Protein AF-A0A2W1F7J6-F1 (afdb_monomer_lite)

Secondary structure (DSSP, 8-state):
-TTTSS--PPPP----------------HHHHHHTHHHHHHHHHHHHHHHHHHHHHHHHHHHHHHHHHHHHHHHHHHHHH-TT-THHHHHHHHHHTTSSTTS-HHHHHHHHHHHHHHHHHHHHTTPPPP--S-HHHHHHHHHHHHHHHHTTTT-HHHHHHHHHHHHHHHHHHHHH-GGGHHHHHHHHHHHHHHHHH-TT----THHHHHHHHHHHHHHHHT-

pLDDT: mean 77.83, std 16.29, range [31.03, 95.69]

Organism: NCBI:txid45151

Foldseek 3Di:
DVCVVPVDDDDDDDDDDDDDDDDPPCPPVVVVVVCVVVVVVVVVVVVVVVVVVVVVVVVVVVVVVVLLVVLVVLLVCLVPVVQAPVPLVVLLVLLLQLAPPHDPVSNVSSLVSLVCSLVVCVVVVPDHHDDPDVVVLVVSLLSLLVSLQRNQLDPSSLLSSLSSSVSSVCNQCVVPVVCPVVSVVSVVVSVVVVVVDPPGSRDCSSVVSNVVVVVVVVVVVD

Radius of gyration: 31.55 Å; chains: 1; bounding box: 75×40×88 Å

Sequence (222 aa):
MLAMTLQTSKPDVNCDAAEDTSDESDMDDEQMMALDPHLSKIFKERSKTTSKKKEREDAKQNVVQFKSRVLDLLAVYLEKQYSNPLTLHVLLPVLRRTRANANKQTADKASKILKTFLDTRTKRKAPLPKPERIEEVWDLLKGIHEEAKLGNGAKVHADACASASLHVVKVLIGLDKGNYAGVVDVYAETQKEWFADKKSRLQPVLFTQFQNWSLNARQQGK

InterPro domains:
  IPR007015 DNA polymerase V/Myb-binding protein 1A [PF04931] (2-78)
  IPR007015 DNA polymerase V/Myb-binding protein 1A [PTHR13213] (2-214)

Structure (mmCIF, N/CA/C/O backbone):
data_AF-A0A2W1F7J6-F1
#
_entry.id   AF-A0A2W1F7J6-F1
#
loop_
_atom_site.group_PDB
_atom_site.id
_atom_site.type_symbol
_atom_site.label_atom_id
_atom_site.label_alt_id
_atom_site.label_comp_id
_atom_site.label_asym_id
_atom_site.label_entity_id
_atom_site.label_seq_id
_atom_site.pdbx_PDB_ins_code
_atom_site.Cartn_x
_atom_site.Cartn_y
_atom_site.Cartn_z
_atom_site.occupancy
_atom_site.B_iso_or_equiv
_atom_site.auth_seq_id
_atom_site.auth_comp_id
_atom_site.auth_asym_id
_atom_site.auth_atom_id
_atom_site.pdbx_PDB_model_num
ATOM 1 N N . MET A 1 1 ? -37.864 -2.716 38.506 1.00 49.72 1 MET A N 1
ATOM 2 C CA . MET A 1 1 ? -37.134 -3.419 39.583 1.00 49.72 1 MET A CA 1
ATOM 3 C C . MET A 1 1 ? -36.695 -2.510 40.730 1.00 49.72 1 MET A C 1
ATOM 5 O O . MET A 1 1 ? -36.777 -2.994 41.837 1.00 49.72 1 MET A O 1
ATOM 9 N N . LEU A 1 2 ? -36.325 -1.228 40.541 1.00 46.56 2 LEU A N 1
ATOM 10 C CA . LEU A 1 2 ? -35.989 -0.327 41.671 1.00 46.56 2 LEU A CA 1
ATOM 11 C C . LEU A 1 2 ? -37.175 0.041 42.591 1.00 46.56 2 LEU A C 1
ATOM 13 O O . LEU A 1 2 ? -37.005 0.111 43.798 1.00 46.56 2 LEU A O 1
ATOM 17 N N . ALA A 1 3 ? -38.369 0.268 42.033 1.00 46.53 3 ALA A N 1
ATOM 18 C CA . ALA A 1 3 ? -39.542 0.682 42.819 1.00 46.53 3 ALA A CA 1
ATOM 19 C C . ALA A 1 3 ? -40.093 -0.433 43.730 1.00 46.53 3 ALA A C 1
ATOM 21 O O . ALA A 1 3 ? -40.694 -0.164 44.759 1.00 46.53 3 ALA A O 1
ATOM 22 N N . MET A 1 4 ? -39.858 -1.695 43.366 1.00 51.69 4 MET A N 1
ATOM 23 C CA . MET A 1 4 ? -40.351 -2.852 44.119 1.00 51.69 4 MET A CA 1
ATOM 24 C C . MET A 1 4 ? -39.472 -3.160 45.340 1.00 51.69 4 MET A C 1
ATOM 26 O O . MET A 1 4 ? -39.927 -3.800 46.278 1.00 51.69 4 MET A O 1
ATOM 30 N N . THR A 1 5 ? -38.225 -2.677 45.341 1.00 52.25 5 THR A N 1
ATOM 31 C CA . THR A 1 5 ? -37.265 -2.867 46.436 1.00 52.25 5 THR A CA 1
ATOM 32 C C . THR A 1 5 ? -37.388 -1.817 47.538 1.00 52.25 5 THR A C 1
ATOM 34 O O . THR A 1 5 ? -36.814 -2.009 48.601 1.00 52.25 5 THR A O 1
ATOM 37 N N . LEU A 1 6 ? -38.093 -0.709 47.290 1.00 52.84 6 LEU A N 1
ATOM 38 C CA . LEU A 1 6 ? -38.148 0.434 48.208 1.00 52.84 6 LEU A CA 1
ATOM 39 C C . LEU A 1 6 ? -39.511 0.634 48.882 1.00 52.84 6 LEU A C 1
ATOM 41 O O . LEU A 1 6 ? -39.618 1.534 49.697 1.00 52.84 6 LEU A O 1
ATOM 45 N N . GLN A 1 7 ? -40.541 -0.162 48.560 1.00 50.09 7 GLN A N 1
ATOM 46 C CA . GLN A 1 7 ? -41.904 -0.012 49.112 1.00 50.09 7 GLN A CA 1
ATOM 47 C C . GLN A 1 7 ? -42.452 1.434 49.115 1.00 50.09 7 GLN A C 1
ATOM 49 O O . GLN A 1 7 ? -43.374 1.745 49.860 1.00 50.09 7 GLN A O 1
ATOM 54 N N . THR A 1 8 ? -41.948 2.325 48.257 1.00 49.25 8 THR A N 1
ATOM 55 C CA . THR A 1 8 ? -42.488 3.677 48.132 1.00 49.25 8 THR A CA 1
ATOM 56 C C . THR A 1 8 ? -43.553 3.692 47.043 1.00 49.25 8 THR A C 1
ATOM 58 O O . THR A 1 8 ? -43.287 3.514 45.849 1.00 49.25 8 THR A O 1
ATOM 61 N N . SER A 1 9 ? -44.801 3.857 47.473 1.00 47.97 9 SER A N 1
ATOM 62 C CA . SER A 1 9 ? -45.937 4.162 46.609 1.00 47.97 9 SER A CA 1
ATOM 63 C C . SER A 1 9 ? -45.621 5.426 45.807 1.00 47.97 9 SER A C 1
ATOM 65 O O . SER A 1 9 ? -45.192 6.426 46.377 1.00 47.97 9 SER A O 1
ATOM 67 N N . LYS A 1 10 ? -45.825 5.401 44.485 1.00 48.62 10 LYS A N 1
ATOM 68 C CA . LYS A 1 10 ? -45.825 6.628 43.671 1.00 48.62 10 LYS A CA 1
ATOM 69 C C . LYS A 1 10 ? -46.922 7.559 44.207 1.00 48.62 10 LYS A C 1
ATOM 71 O O . LYS A 1 10 ? -48.070 7.119 44.205 1.00 48.62 10 LYS A O 1
ATOM 76 N N . PRO A 1 11 ? -46.627 8.802 44.620 1.00 45.03 11 PRO A N 1
ATOM 77 C CA . PRO A 1 11 ? -47.684 9.767 44.859 1.00 45.03 11 PRO A CA 1
ATOM 78 C C . PRO A 1 11 ? -48.184 10.276 43.502 1.00 45.03 11 PRO A C 1
ATOM 80 O O . PRO A 1 11 ? -47.413 10.813 42.703 1.00 45.03 11 PRO A O 1
ATOM 83 N N . ASP A 1 12 ? -49.468 10.047 43.226 1.00 40.19 12 ASP A N 1
ATOM 84 C CA . ASP A 1 12 ? -50.213 10.775 42.201 1.00 40.19 12 ASP A CA 1
ATOM 85 C C . ASP A 1 12 ? -50.280 12.242 42.629 1.00 40.19 12 ASP A C 1
ATOM 87 O O . ASP A 1 12 ? -50.773 12.570 43.706 1.00 40.19 12 ASP A O 1
ATOM 91 N N . VAL A 1 13 ? -49.740 13.130 41.798 1.00 44.50 13 VAL A N 1
ATOM 92 C CA . VAL A 1 13 ? -49.761 14.570 42.049 1.00 44.50 13 VAL A CA 1
ATOM 93 C C . VAL A 1 13 ? -50.986 15.140 41.349 1.00 44.50 13 VAL A C 1
ATOM 95 O O . VAL A 1 13 ? -50.934 15.401 40.147 1.00 44.50 13 VAL A O 1
ATOM 98 N N . ASN A 1 14 ? -52.083 15.333 42.088 1.00 35.91 14 ASN A N 1
ATOM 99 C CA . ASN A 1 14 ? -53.057 16.361 41.733 1.00 35.91 14 ASN A CA 1
ATOM 100 C C . ASN A 1 14 ? -53.911 16.843 42.921 1.00 35.91 14 ASN A C 1
ATOM 102 O O . ASN A 1 14 ? -54.428 16.034 43.686 1.00 35.91 14 ASN A O 1
ATOM 106 N N . CYS A 1 15 ? -54.147 18.159 42.914 1.00 31.03 15 CYS A N 1
ATOM 107 C CA . CYS A 1 15 ? -55.126 18.959 43.661 1.00 31.03 15 CYS A CA 1
ATOM 108 C C . CYS A 1 15 ? -54.682 19.635 44.975 1.00 31.03 15 CYS A C 1
ATOM 110 O O . CYS A 1 15 ? -54.401 18.997 45.985 1.00 31.03 15 CYS A O 1
ATOM 112 N N . ASP A 1 16 ? -54.709 20.969 44.899 1.00 39.28 16 ASP A N 1
ATOM 113 C CA . ASP A 1 16 ? -54.687 21.981 45.954 1.00 39.28 16 ASP A CA 1
ATOM 114 C C . ASP A 1 16 ? -55.570 21.670 47.175 1.00 39.28 16 ASP A C 1
ATOM 116 O O . ASP A 1 16 ? -56.749 21.354 47.012 1.00 39.28 16 ASP A O 1
ATOM 120 N N . ALA A 1 17 ? -55.035 21.899 48.379 1.00 33.28 17 ALA A N 1
ATOM 121 C CA . ALA A 1 17 ? -55.670 22.655 49.468 1.00 33.28 17 ALA A CA 1
ATOM 122 C C . ALA A 1 17 ? -54.685 22.822 50.641 1.00 33.28 17 ALA A C 1
ATOM 124 O O . ALA A 1 17 ? -53.803 21.998 50.859 1.00 33.28 17 ALA A O 1
ATOM 125 N N . ALA A 1 18 ? -54.832 23.941 51.341 1.00 37.34 18 ALA A N 1
ATOM 126 C CA . ALA A 1 18 ? -53.903 24.514 52.300 1.00 37.34 18 ALA A CA 1
ATOM 127 C C . ALA A 1 18 ? -53.940 23.891 53.711 1.00 37.34 18 ALA A C 1
ATOM 129 O O . ALA A 1 18 ? -54.880 23.191 54.073 1.00 37.34 18 ALA A O 1
ATOM 130 N N . GLU A 1 19 ? -52.940 24.325 54.486 1.00 34.81 19 GLU A N 1
ATOM 131 C CA . GLU A 1 19 ? -52.887 24.459 55.952 1.00 34.81 19 GLU A CA 1
ATOM 132 C C . GLU A 1 19 ? -52.520 23.239 56.818 1.00 34.81 19 GLU A C 1
ATOM 134 O O . GLU A 1 19 ? -53.327 22.382 57.154 1.00 34.81 19 GLU A O 1
ATOM 139 N N . ASP A 1 20 ? -51.244 23.275 57.220 1.00 42.38 20 ASP A N 1
ATOM 140 C CA . ASP A 1 20 ? -50.769 23.292 58.610 1.00 42.38 20 ASP A CA 1
ATOM 141 C C . ASP A 1 20 ? -51.131 22.109 59.521 1.00 42.38 20 ASP A C 1
ATOM 143 O O . ASP A 1 20 ? -52.093 22.148 60.281 1.00 42.38 20 ASP A O 1
ATOM 147 N N . THR A 1 21 ? -50.239 21.116 59.545 1.00 35.47 21 THR A N 1
ATOM 148 C CA . THR A 1 21 ? -49.851 20.444 60.790 1.00 35.47 21 THR A CA 1
ATOM 149 C C . THR A 1 21 ? -48.368 20.101 60.726 1.00 35.47 21 THR A C 1
ATOM 151 O O . THR A 1 21 ? -47.947 19.220 59.977 1.00 35.47 21 THR A O 1
ATOM 154 N N . SER A 1 22 ? -47.586 20.825 61.523 1.00 44.59 22 SER A N 1
ATOM 155 C CA . SER A 1 22 ? -46.292 20.407 62.056 1.00 44.59 22 SER A CA 1
ATOM 156 C C . SER A 1 22 ? -46.364 18.966 62.571 1.00 44.59 22 SER A C 1
ATOM 158 O O . SER A 1 22 ? -46.797 18.738 63.698 1.00 44.59 22 SER A O 1
ATOM 160 N N . ASP A 1 23 ? -45.910 18.018 61.763 1.00 40.91 23 ASP A N 1
ATOM 161 C CA . ASP A 1 23 ? -45.529 16.687 62.220 1.00 40.91 23 ASP A CA 1
ATOM 162 C C . ASP A 1 23 ? -44.165 16.397 61.584 1.00 40.91 23 ASP A C 1
ATOM 164 O O . ASP A 1 23 ? -44.048 15.844 60.487 1.00 40.91 23 ASP A O 1
ATOM 168 N N . GLU A 1 24 ? -43.120 16.915 62.241 1.00 47.53 24 GLU A N 1
ATOM 169 C CA . GLU A 1 24 ? -41.744 16.443 62.098 1.00 47.53 24 GLU A CA 1
ATOM 170 C C . GLU A 1 24 ? -41.757 14.949 62.430 1.00 47.53 24 GLU A C 1
ATOM 172 O O . GLU A 1 24 ? -41.539 14.536 63.566 1.00 47.53 24 GLU A O 1
ATOM 177 N N . SER A 1 25 ? -42.088 14.129 61.431 1.00 49.09 25 SER A N 1
ATOM 178 C CA . SER A 1 25 ? -42.007 12.682 61.516 1.00 49.09 25 SER A CA 1
ATOM 179 C C . SER A 1 25 ? -40.532 12.309 61.562 1.00 49.09 25 SER A C 1
ATOM 181 O O . SER A 1 25 ? -39.898 12.107 60.524 1.00 49.09 25 SER A O 1
ATOM 183 N N . ASP A 1 26 ? -40.019 12.331 62.787 1.00 49.75 26 ASP A N 1
ATOM 184 C CA . ASP A 1 26 ? -38.931 11.558 63.367 1.00 49.75 26 ASP A CA 1
ATOM 185 C C . ASP A 1 26 ? -38.495 10.413 62.434 1.00 49.75 26 ASP A C 1
ATOM 187 O O . ASP A 1 26 ? -38.955 9.270 62.524 1.00 49.75 26 ASP A O 1
ATOM 191 N N . MET A 1 27 ? -37.644 10.736 61.451 1.00 53.59 27 MET A N 1
ATOM 192 C CA . MET A 1 27 ? -36.867 9.715 60.765 1.00 53.59 27 MET A CA 1
ATOM 193 C C . MET A 1 27 ? -35.839 9.262 61.787 1.00 53.59 27 MET A C 1
ATOM 195 O O . MET A 1 27 ? -34.767 9.848 61.878 1.00 53.59 27 MET A O 1
ATOM 199 N N . ASP A 1 28 ? -36.221 8.254 62.566 1.00 55.53 28 ASP A N 1
ATOM 200 C CA . ASP A 1 28 ? -35.384 7.522 63.507 1.00 55.53 28 ASP A CA 1
ATOM 201 C C . ASP A 1 28 ? -33.964 7.375 62.924 1.00 55.53 28 ASP A C 1
ATOM 203 O O . ASP A 1 28 ? -33.779 6.745 61.875 1.00 55.53 28 ASP A O 1
ATOM 207 N N . ASP A 1 29 ? -32.963 8.019 63.539 1.00 57.66 29 ASP A N 1
ATOM 208 C CA . ASP A 1 29 ? -31.564 8.051 63.065 1.00 57.66 29 ASP A CA 1
ATOM 209 C C . ASP A 1 29 ? -31.020 6.629 62.806 1.00 57.66 29 ASP A C 1
ATOM 211 O O . ASP A 1 29 ? -30.141 6.401 61.964 1.00 57.66 29 ASP A O 1
ATOM 215 N N . GLU A 1 30 ? -31.601 5.638 63.483 1.00 55.09 30 GLU A N 1
ATOM 216 C CA . GLU A 1 30 ? -31.318 4.218 63.332 1.00 55.09 30 GLU A CA 1
ATOM 217 C C . GLU A 1 30 ? -31.792 3.653 61.971 1.00 55.09 30 GLU A C 1
ATOM 219 O O . GLU A 1 30 ? -31.097 2.840 61.350 1.00 55.09 30 GLU A O 1
ATOM 224 N N . GLN A 1 31 ? -32.901 4.159 61.417 1.00 54.03 31 GLN A N 1
ATOM 225 C CA . GLN A 1 31 ? -33.362 3.855 60.055 1.00 54.03 31 GLN A CA 1
ATOM 226 C C . GLN A 1 31 ? -32.528 4.562 58.975 1.00 54.03 31 GLN A C 1
ATOM 228 O O . GLN A 1 31 ? -32.330 4.001 57.891 1.00 54.03 31 GLN A O 1
ATOM 233 N N . MET A 1 32 ? -31.971 5.744 59.263 1.00 57.12 32 MET A N 1
ATOM 234 C CA . MET A 1 32 ? -31.039 6.426 58.355 1.00 57.12 32 MET A CA 1
ATOM 235 C C . MET A 1 32 ? -29.697 5.674 58.256 1.00 57.12 32 MET A C 1
ATOM 237 O O . MET A 1 32 ? -29.132 5.547 57.166 1.00 57.12 32 MET A O 1
ATOM 241 N N . MET A 1 33 ? -29.229 5.080 59.362 1.00 58.44 33 MET A N 1
ATOM 242 C CA . MET A 1 33 ? -28.039 4.216 59.389 1.00 58.44 33 MET A CA 1
ATOM 243 C C . MET A 1 33 ? -28.268 2.829 58.769 1.00 58.44 33 MET A C 1
ATOM 245 O O . MET A 1 33 ? -27.346 2.267 58.174 1.00 58.44 33 MET A O 1
ATOM 249 N N . ALA A 1 34 ? -29.487 2.280 58.821 1.00 59.34 34 ALA A N 1
ATOM 250 C CA . ALA A 1 34 ? -29.815 0.990 58.203 1.00 59.34 34 ALA A CA 1
ATOM 251 C C . ALA A 1 34 ? -29.737 0.998 56.658 1.00 59.34 34 ALA A C 1
ATOM 253 O O . ALA A 1 34 ? -29.598 -0.059 56.031 1.00 59.34 34 ALA A O 1
ATOM 254 N N . LEU A 1 35 ? -29.771 2.176 56.024 1.00 56.00 35 LEU A N 1
ATOM 255 C CA . LEU A 1 35 ? -29.633 2.344 54.570 1.00 56.00 35 LEU A CA 1
ATOM 256 C C . LEU A 1 35 ? -28.169 2.373 54.086 1.00 56.00 35 LEU A C 1
ATOM 258 O O . LEU A 1 35 ? -27.897 2.063 52.918 1.00 56.00 35 LEU A O 1
ATOM 262 N N . ASP A 1 36 ? -27.210 2.673 54.964 1.00 63.19 36 ASP A N 1
ATOM 263 C CA . ASP A 1 36 ? -25.787 2.798 54.619 1.00 63.19 36 ASP A CA 1
ATOM 264 C C . ASP A 1 36 ? -25.113 1.469 54.180 1.00 63.19 36 ASP A C 1
ATOM 266 O O . ASP A 1 36 ? -24.398 1.441 53.165 1.00 63.19 36 ASP A O 1
ATOM 270 N N . PRO A 1 37 ? -25.401 0.302 54.803 1.00 66.12 37 PRO A N 1
ATOM 271 C CA . PRO A 1 37 ? -24.881 -0.992 54.351 1.00 66.12 37 PRO A CA 1
ATOM 272 C C . PRO A 1 37 ? -25.379 -1.387 52.954 1.00 66.12 37 PRO A C 1
ATOM 274 O O . PRO A 1 37 ? -24.663 -2.044 52.185 1.00 66.12 37 PRO A O 1
ATOM 277 N N . HIS A 1 38 ? -26.608 -0.989 52.614 1.00 61.91 38 HIS A N 1
ATOM 278 C CA . HIS A 1 38 ? -27.227 -1.265 51.320 1.00 61.91 38 HIS A CA 1
ATOM 279 C C . HIS A 1 38 ? -26.658 -0.361 50.222 1.00 61.91 38 HIS A C 1
ATOM 281 O O . HIS A 1 38 ? -26.291 -0.862 49.154 1.00 61.91 38 HIS A O 1
ATOM 287 N N . LEU A 1 39 ? -26.473 0.933 50.500 1.00 61.97 39 LEU A N 1
ATOM 288 C CA . LEU A 1 39 ? -25.780 1.859 49.601 1.00 61.97 39 LEU A CA 1
ATOM 289 C C . LEU A 1 39 ? -24.332 1.418 49.356 1.00 61.97 39 LEU A C 1
ATOM 291 O O . LEU A 1 39 ? -23.902 1.317 48.205 1.00 61.97 39 LEU A O 1
ATOM 295 N N . SER A 1 40 ? -23.608 1.031 50.405 1.00 67.19 40 SER A N 1
ATOM 296 C CA . SER A 1 40 ? -22.242 0.505 50.311 1.00 67.19 40 SER A CA 1
ATOM 297 C C . SER A 1 40 ? -22.134 -0.761 49.450 1.00 67.19 40 SER A C 1
ATOM 299 O O . SER A 1 40 ? -21.173 -0.914 48.688 1.00 67.19 40 SER A O 1
ATOM 301 N N . LYS A 1 41 ? -23.117 -1.673 49.511 1.00 69.25 41 LYS A N 1
ATOM 302 C CA . LYS A 1 41 ? -23.186 -2.841 48.611 1.00 69.25 41 LYS A CA 1
ATOM 303 C C . LYS A 1 41 ? -23.427 -2.430 47.158 1.00 69.25 41 LYS A C 1
ATOM 305 O O . LYS A 1 41 ? -22.733 -2.940 46.281 1.00 69.25 41 LYS A O 1
ATOM 310 N N . ILE A 1 42 ? -24.320 -1.472 46.907 1.00 69.00 42 ILE A N 1
ATOM 311 C CA . ILE A 1 42 ? -24.610 -0.960 45.557 1.00 69.00 42 ILE A CA 1
ATOM 312 C C . ILE A 1 42 ? -23.388 -0.241 44.965 1.00 69.00 42 ILE A C 1
ATOM 314 O O . ILE A 1 42 ? -23.048 -0.456 43.798 1.00 69.00 42 ILE A O 1
ATOM 318 N N . PHE A 1 43 ? -22.677 0.566 45.758 1.00 65.75 43 PHE A N 1
ATOM 319 C CA . PHE A 1 43 ? -21.437 1.215 45.330 1.00 65.75 43 PHE A CA 1
ATOM 320 C C . PHE A 1 43 ? -20.310 0.204 45.093 1.00 65.75 43 PHE A C 1
ATOM 322 O O . PHE A 1 43 ? -19.585 0.340 44.108 1.00 65.75 43 PHE A O 1
ATOM 329 N N . LYS A 1 44 ? -20.190 -0.848 45.917 1.00 66.94 44 LYS A N 1
ATOM 330 C CA . LYS A 1 44 ? -19.236 -1.952 45.696 1.00 66.94 44 LYS A CA 1
ATOM 331 C C . LYS A 1 44 ? -19.573 -2.795 44.466 1.00 66.94 44 LYS A C 1
ATOM 333 O O . LYS A 1 44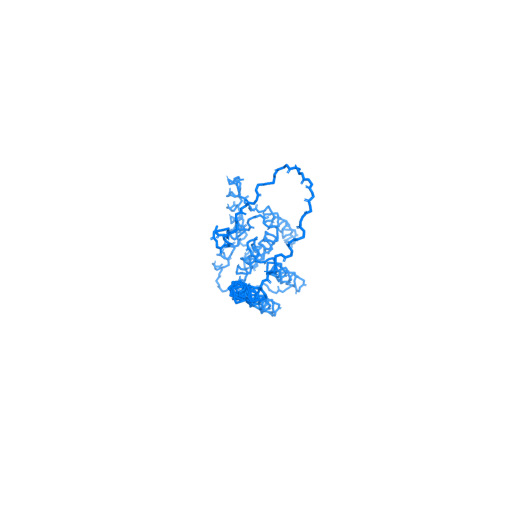 ? -18.666 -3.250 43.775 1.00 66.94 44 LYS A O 1
ATOM 338 N N . GLU A 1 45 ? -20.847 -3.025 44.166 1.00 63.41 45 GLU A N 1
ATOM 339 C CA . GLU A 1 45 ? -21.238 -3.723 42.939 1.00 63.41 45 GLU A CA 1
ATOM 340 C C . GLU A 1 45 ? -20.992 -2.863 41.704 1.00 63.41 45 GLU A C 1
ATOM 342 O O . GLU A 1 45 ? -20.368 -3.348 40.762 1.00 63.41 45 GLU A O 1
ATOM 347 N N . ARG A 1 46 ? -21.364 -1.575 41.727 1.00 61.44 46 ARG A N 1
ATOM 348 C CA . ARG A 1 46 ? -21.060 -0.638 40.633 1.00 61.44 46 ARG A CA 1
ATOM 349 C C . ARG A 1 46 ? -19.558 -0.440 40.430 1.00 61.44 46 ARG A C 1
ATOM 351 O O . ARG A 1 46 ? -19.126 -0.343 39.282 1.00 61.44 46 ARG A O 1
ATOM 358 N N . SER A 1 47 ? -18.763 -0.415 41.504 1.00 59.78 47 SER A N 1
ATOM 359 C CA . SER A 1 47 ? -17.303 -0.289 41.419 1.00 59.78 47 SER A CA 1
ATOM 360 C C . SER A 1 47 ? -16.643 -1.537 40.828 1.00 59.78 47 SER A C 1
ATOM 362 O O . SER A 1 47 ? -15.692 -1.420 40.057 1.00 59.78 47 SER A O 1
ATOM 364 N N . LYS A 1 48 ? -17.180 -2.736 41.092 1.00 60.56 48 LYS A N 1
ATOM 365 C CA . LYS A 1 48 ? -16.737 -3.978 40.437 1.00 60.56 48 LYS A CA 1
ATOM 366 C C . LYS A 1 48 ? -17.041 -3.975 38.936 1.00 60.56 48 LYS A C 1
ATOM 368 O O . LYS A 1 48 ? -16.226 -4.461 38.151 1.00 60.56 48 LYS A O 1
ATOM 373 N N . THR A 1 49 ? -18.173 -3.418 38.501 1.00 61.06 49 THR A N 1
ATOM 374 C CA . THR A 1 49 ? -18.503 -3.306 37.068 1.00 61.06 49 THR A CA 1
ATOM 375 C C . THR A 1 49 ? -17.643 -2.264 36.351 1.00 61.06 49 THR A C 1
ATOM 377 O O . THR A 1 49 ? -17.204 -2.510 35.225 1.00 61.06 49 THR A O 1
ATOM 380 N N . THR A 1 50 ? -17.348 -1.124 36.985 1.00 60.97 50 THR A N 1
ATOM 381 C CA . THR A 1 50 ? -16.444 -0.108 36.418 1.00 60.97 50 THR A CA 1
ATOM 382 C C . THR A 1 50 ? -14.982 -0.548 36.438 1.00 60.97 50 THR A C 1
ATOM 384 O O . THR A 1 50 ? -14.284 -0.300 35.459 1.00 60.97 50 THR A O 1
ATOM 387 N N . SER A 1 51 ? -14.531 -1.275 37.465 1.00 62.25 51 SER A N 1
ATOM 388 C CA . SER A 1 51 ? -13.195 -1.892 37.522 1.00 62.25 51 SER A CA 1
ATOM 389 C C . SER A 1 51 ? -12.982 -2.891 36.380 1.00 62.25 51 SER A C 1
ATOM 391 O O . SER A 1 51 ? -12.014 -2.750 35.639 1.00 62.25 51 SER A O 1
ATOM 393 N N . LYS A 1 52 ? -13.935 -3.798 36.117 1.00 63.44 52 LYS A N 1
ATOM 394 C CA . LYS A 1 52 ? -13.861 -4.724 34.967 1.00 63.44 52 LYS A CA 1
ATOM 395 C C . LYS A 1 52 ? -13.869 -4.009 33.611 1.00 63.44 52 LYS A C 1
ATOM 397 O O . LYS A 1 52 ? -13.234 -4.463 32.659 1.00 63.44 52 LYS A O 1
ATOM 402 N N . LYS A 1 53 ? -14.600 -2.893 33.491 1.00 66.00 53 LYS A N 1
ATOM 403 C CA . LYS A 1 53 ? -14.591 -2.062 32.276 1.00 66.00 53 LYS A CA 1
ATOM 404 C C . LYS A 1 53 ? -13.235 -1.370 32.091 1.00 66.00 53 LYS A C 1
ATOM 406 O O . LYS A 1 53 ? -12.711 -1.397 30.981 1.00 66.00 53 LYS A O 1
ATOM 411 N N . LYS A 1 54 ? -12.664 -0.834 33.172 1.00 69.38 54 LYS A N 1
ATOM 412 C CA . LYS A 1 54 ? -11.354 -0.177 33.194 1.00 69.38 54 LYS A CA 1
ATOM 413 C C . LYS A 1 54 ? -10.221 -1.153 32.876 1.00 69.38 54 LYS A C 1
ATOM 415 O O . LYS A 1 54 ? -9.460 -0.892 31.960 1.00 69.38 54 LYS A O 1
ATOM 420 N N . GLU A 1 55 ? -10.190 -2.332 33.495 1.00 70.94 55 GLU A N 1
ATOM 421 C CA . GLU A 1 55 ? -9.211 -3.385 33.176 1.00 70.94 55 GLU A CA 1
ATOM 422 C C . GLU A 1 55 ? -9.279 -3.818 31.705 1.00 70.94 55 GLU A C 1
ATOM 424 O O . GLU A 1 55 ? -8.255 -4.038 31.057 1.00 70.94 55 GLU A O 1
ATOM 429 N N . ARG A 1 56 ? -10.487 -3.906 31.131 1.00 70.25 56 ARG A N 1
ATOM 430 C CA . ARG A 1 56 ? -10.667 -4.228 29.709 1.00 70.25 56 ARG A CA 1
ATOM 431 C C . ARG A 1 56 ? -10.194 -3.098 28.790 1.00 70.25 56 ARG A C 1
ATOM 433 O O . ARG A 1 56 ? -9.737 -3.381 27.682 1.00 70.25 56 ARG A O 1
ATOM 440 N N . GLU A 1 57 ? -10.338 -1.843 29.198 1.00 73.62 57 GLU A N 1
ATOM 441 C CA . GLU A 1 57 ? -9.812 -0.680 28.473 1.00 73.62 57 GLU A CA 1
ATOM 442 C C . GLU A 1 57 ? -8.283 -0.608 28.576 1.00 73.62 57 GLU A C 1
ATOM 444 O O . GLU A 1 57 ? -7.625 -0.514 27.538 1.00 73.62 57 GLU A O 1
ATOM 449 N N . ASP A 1 58 ? -7.720 -0.804 29.767 1.00 73.25 58 ASP A N 1
ATOM 450 C CA . ASP A 1 58 ? -6.276 -0.847 30.015 1.00 73.25 58 ASP A CA 1
ATOM 451 C C . ASP A 1 58 ? -5.614 -1.993 29.231 1.00 73.25 58 ASP A C 1
ATOM 453 O O . ASP A 1 58 ? -4.611 -1.796 28.542 1.00 73.25 58 ASP A O 1
ATOM 457 N N . ALA A 1 59 ? -6.220 -3.186 29.214 1.00 73.31 59 ALA A N 1
ATOM 458 C CA . ALA A 1 59 ? -5.735 -4.311 28.414 1.00 73.31 59 ALA A CA 1
ATOM 459 C C . ALA A 1 59 ? -5.756 -4.007 26.904 1.00 73.31 59 ALA A C 1
ATOM 461 O O . ALA A 1 59 ? -4.799 -4.313 26.185 1.00 73.31 59 ALA A O 1
ATOM 462 N N . LYS A 1 60 ? -6.820 -3.365 26.397 1.00 75.25 60 LYS A N 1
ATOM 463 C CA . LYS A 1 60 ? -6.887 -2.925 24.991 1.00 75.25 60 LYS A CA 1
ATOM 464 C C . LYS A 1 60 ? -5.817 -1.881 24.683 1.00 75.25 60 LYS A C 1
ATOM 466 O O . LYS A 1 60 ? -5.198 -1.949 23.619 1.00 75.25 60 LYS A O 1
ATOM 471 N N . GLN A 1 61 ? -5.587 -0.942 25.595 1.00 79.75 61 GLN A N 1
ATOM 472 C CA . GLN A 1 61 ? -4.575 0.095 25.447 1.00 79.75 61 GLN A CA 1
ATOM 473 C C . GLN A 1 61 ? -3.165 -0.505 25.428 1.00 79.75 61 GLN A C 1
ATOM 475 O O . GLN A 1 61 ? -2.382 -0.159 24.544 1.00 79.75 61 GLN A O 1
ATOM 480 N N . ASN A 1 62 ? -2.872 -1.478 26.292 1.00 80.69 62 ASN A N 1
ATOM 481 C CA . ASN A 1 62 ? -1.599 -2.203 26.294 1.00 80.69 62 ASN A CA 1
ATOM 482 C C . ASN A 1 62 ? -1.351 -2.931 24.963 1.00 80.69 62 ASN A C 1
ATOM 484 O O . ASN A 1 62 ? -0.263 -2.838 24.394 1.00 80.69 62 ASN A O 1
ATOM 488 N N . VAL A 1 63 ? -2.372 -3.583 24.395 1.00 81.75 63 VAL A N 1
ATOM 489 C CA . VAL A 1 63 ? -2.263 -4.231 23.073 1.00 81.75 63 VAL A CA 1
ATOM 490 C C . VAL A 1 63 ? -2.007 -3.208 21.959 1.00 81.75 63 VAL A C 1
ATOM 492 O O . VAL A 1 63 ? -1.224 -3.470 21.042 1.00 81.75 63 VAL A O 1
ATOM 495 N N . VAL A 1 64 ? -2.647 -2.038 22.009 1.00 80.56 64 VAL A N 1
ATOM 496 C CA . VAL A 1 64 ? -2.403 -0.948 21.049 1.00 80.56 64 VAL A CA 1
ATOM 497 C C . VAL A 1 64 ? -0.976 -0.414 21.178 1.00 80.56 64 VAL A C 1
ATOM 499 O O . VAL A 1 64 ? -0.310 -0.222 20.160 1.00 80.56 64 VAL A O 1
ATOM 502 N N . GLN A 1 65 ? -0.484 -0.214 22.402 1.00 83.56 65 GLN A N 1
ATOM 503 C CA . GLN A 1 65 ? 0.887 0.232 22.651 1.00 83.56 65 GLN A CA 1
ATOM 504 C C . GLN A 1 65 ? 1.908 -0.787 22.148 1.00 83.56 65 GLN A C 1
ATOM 506 O O . GLN A 1 65 ? 2.848 -0.407 21.452 1.00 83.56 65 GLN A O 1
ATOM 511 N N . PHE A 1 66 ? 1.693 -2.079 22.410 1.00 84.75 66 PHE A N 1
ATOM 512 C CA . PHE A 1 66 ? 2.548 -3.140 21.884 1.00 84.75 66 PHE A CA 1
ATOM 513 C C . PHE A 1 66 ? 2.598 -3.108 20.351 1.00 84.75 66 PHE A C 1
ATOM 515 O O . PHE A 1 66 ? 3.680 -3.054 19.770 1.00 84.75 66 PHE A O 1
ATOM 522 N N . LYS A 1 67 ? 1.440 -3.030 19.679 1.00 84.81 67 LYS A N 1
ATOM 523 C CA . LYS A 1 67 ? 1.371 -2.890 18.212 1.00 84.81 67 LYS A CA 1
ATOM 524 C C . LYS A 1 67 ? 2.103 -1.643 17.714 1.00 84.81 67 LYS A C 1
ATOM 526 O O . LYS A 1 67 ? 2.799 -1.707 16.706 1.00 84.81 67 LYS A O 1
ATOM 531 N N . SER A 1 68 ? 1.972 -0.522 18.419 1.00 83.62 68 SER A N 1
ATOM 532 C CA . SER A 1 68 ? 2.676 0.724 18.104 1.00 83.62 68 SER A CA 1
ATOM 533 C C . SER A 1 68 ? 4.197 0.573 18.216 1.00 83.62 68 SER A C 1
ATOM 535 O O . SER A 1 68 ? 4.917 1.099 17.371 1.00 83.62 68 SER A O 1
ATOM 537 N N . ARG A 1 69 ? 4.675 -0.185 19.208 1.00 86.94 69 ARG A N 1
ATOM 538 C CA . ARG A 1 69 ? 6.100 -0.451 19.446 1.00 86.94 69 ARG A CA 1
ATOM 539 C C . ARG A 1 69 ? 6.686 -1.438 18.434 1.00 86.94 69 ARG A C 1
ATOM 541 O O . ARG A 1 69 ? 7.816 -1.266 17.992 1.00 86.94 69 ARG A O 1
ATOM 548 N N . VAL A 1 70 ? 5.897 -2.423 17.997 1.00 87.75 70 VAL A N 1
ATOM 549 C CA . VAL A 1 70 ? 6.251 -3.291 16.859 1.00 87.75 70 VAL A CA 1
ATOM 550 C C . VAL A 1 70 ? 6.364 -2.470 15.573 1.00 87.75 70 VAL A C 1
ATOM 552 O O . VAL A 1 70 ? 7.311 -2.655 14.815 1.00 87.75 70 VAL A O 1
ATOM 555 N N . LEU A 1 71 ? 5.448 -1.523 15.339 1.00 86.19 71 LEU A N 1
ATOM 556 C CA . LEU A 1 71 ? 5.552 -0.608 14.199 1.00 86.19 71 LEU A CA 1
ATOM 557 C C . LEU A 1 71 ? 6.811 0.267 14.269 1.00 86.19 71 LEU A C 1
ATOM 559 O O . LEU A 1 71 ? 7.425 0.485 13.232 1.00 86.19 71 LEU A O 1
ATOM 563 N N . ASP A 1 72 ? 7.236 0.717 15.454 1.00 86.50 72 ASP A N 1
ATOM 564 C CA . ASP A 1 72 ? 8.508 1.445 15.607 1.00 86.50 72 ASP A CA 1
ATOM 565 C C . ASP A 1 72 ? 9.715 0.585 15.236 1.00 86.50 72 ASP A C 1
ATOM 567 O O . ASP A 1 72 ? 10.600 1.037 14.513 1.00 86.50 72 ASP A O 1
ATOM 571 N N . LEU A 1 73 ? 9.737 -0.674 15.681 1.00 87.81 73 LEU A N 1
ATOM 572 C CA . LEU A 1 73 ? 10.802 -1.605 15.317 1.00 87.81 73 LEU A CA 1
ATOM 573 C C . LEU A 1 73 ? 10.858 -1.814 13.797 1.00 87.81 73 LEU A C 1
ATOM 575 O O . LEU A 1 73 ? 11.936 -1.769 13.204 1.00 87.81 73 LEU A O 1
ATOM 579 N N . LEU A 1 74 ? 9.694 -1.988 13.162 1.00 86.19 74 LEU A N 1
ATOM 580 C CA . LEU A 1 74 ? 9.591 -2.100 11.708 1.00 86.19 74 LEU A CA 1
ATOM 581 C C . LEU A 1 74 ? 10.026 -0.812 11.001 1.00 86.19 74 LEU A C 1
ATOM 583 O O . LEU A 1 74 ? 10.675 -0.892 9.963 1.00 86.19 74 LEU A O 1
ATOM 587 N N . ALA A 1 75 ? 9.727 0.362 11.558 1.00 85.25 75 ALA A N 1
ATOM 588 C CA . ALA A 1 75 ? 10.173 1.638 11.008 1.00 85.25 75 ALA A CA 1
ATOM 589 C C . ALA A 1 75 ? 11.703 1.732 10.987 1.00 85.25 75 ALA A C 1
ATOM 591 O O . ALA A 1 75 ? 12.290 1.992 9.938 1.00 85.25 75 ALA A O 1
ATOM 592 N N . VAL A 1 76 ? 12.354 1.423 12.113 1.00 86.88 76 VAL A N 1
ATOM 593 C CA . VAL A 1 76 ? 13.822 1.410 12.212 1.00 86.88 76 VAL A CA 1
ATOM 594 C C . VAL A 1 76 ? 14.429 0.375 11.264 1.00 86.88 76 VAL A C 1
ATOM 596 O O . VAL A 1 76 ? 15.447 0.640 10.625 1.00 86.88 76 VAL A O 1
ATOM 599 N N . TYR A 1 77 ? 13.806 -0.800 11.147 1.00 85.56 77 TYR A N 1
ATOM 600 C CA . TYR A 1 77 ? 14.241 -1.832 10.212 1.00 85.56 77 TYR A CA 1
ATOM 601 C C . TYR A 1 77 ? 14.189 -1.339 8.760 1.00 85.56 77 TYR A C 1
ATOM 603 O O . TYR A 1 77 ? 15.185 -1.430 8.045 1.00 85.56 77 TYR A O 1
ATOM 611 N N . LEU A 1 78 ? 13.066 -0.750 8.344 1.00 84.12 78 LEU A N 1
ATOM 612 C CA . LEU A 1 78 ? 12.872 -0.199 7.002 1.00 84.12 78 LEU A CA 1
ATOM 613 C C . LEU A 1 78 ? 13.846 0.953 6.692 1.00 84.12 78 LEU A C 1
ATOM 615 O O . LEU A 1 78 ? 14.335 1.056 5.567 1.00 84.12 78 LEU A O 1
ATOM 619 N N . GLU A 1 79 ? 14.171 1.793 7.678 1.00 81.38 79 GLU A N 1
ATOM 620 C CA . GLU A 1 79 ? 15.148 2.879 7.526 1.00 81.38 79 GLU A CA 1
ATOM 621 C C . GLU A 1 79 ? 16.589 2.377 7.376 1.00 81.38 79 GLU A C 1
ATOM 623 O O . GLU A 1 79 ? 17.349 2.918 6.570 1.00 81.38 79 GLU A O 1
ATOM 628 N N . LYS A 1 80 ? 16.981 1.350 8.140 1.00 82.69 80 LYS A N 1
ATOM 629 C CA . LYS A 1 80 ? 18.358 0.830 8.139 1.00 82.69 80 LYS A CA 1
ATOM 630 C C . LYS A 1 80 ? 18.628 -0.178 7.024 1.00 82.69 80 LYS A C 1
ATOM 632 O O . LYS A 1 80 ? 19.739 -0.224 6.511 1.00 82.69 80 LYS A O 1
ATOM 637 N N . GLN A 1 81 ? 17.638 -0.990 6.662 1.00 81.88 81 GLN A N 1
ATOM 638 C CA . GLN A 1 81 ? 17.782 -2.145 5.768 1.00 81.88 81 GLN A CA 1
ATOM 639 C C . GLN A 1 81 ? 16.993 -1.968 4.472 1.00 81.88 81 GLN A C 1
ATOM 641 O O . GLN A 1 81 ? 16.370 -2.899 3.974 1.00 81.88 81 GLN A O 1
ATOM 646 N N . TYR A 1 82 ? 17.021 -0.769 3.892 1.00 75.62 82 TYR A N 1
ATOM 647 C CA . TYR A 1 82 ? 16.182 -0.447 2.742 1.00 75.62 82 TYR A CA 1
ATOM 648 C C . TYR A 1 82 ? 16.423 -1.360 1.526 1.00 75.62 82 TYR A C 1
ATOM 650 O O . TYR A 1 82 ? 15.469 -1.715 0.842 1.00 75.62 82 TYR A O 1
ATOM 658 N N . SER A 1 83 ? 17.654 -1.808 1.270 1.00 74.88 83 SER A N 1
ATOM 659 C CA . SER A 1 83 ? 17.976 -2.705 0.144 1.00 74.88 83 SER A CA 1
ATOM 660 C C . SER A 1 83 ? 17.671 -4.184 0.411 1.00 74.88 83 SER A C 1
ATOM 662 O O . SER A 1 83 ? 17.824 -5.003 -0.492 1.00 74.88 83 SER A O 1
ATOM 664 N N . ASN A 1 84 ? 17.256 -4.550 1.625 1.00 81.56 84 ASN A N 1
ATOM 665 C CA . ASN A 1 84 ? 17.010 -5.941 1.980 1.00 81.56 84 ASN A CA 1
ATOM 666 C C . ASN A 1 84 ? 15.679 -6.429 1.361 1.00 81.56 84 ASN A C 1
ATOM 668 O O . ASN A 1 84 ? 14.656 -5.756 1.539 1.00 81.56 84 ASN A O 1
ATOM 672 N N . PRO A 1 85 ? 15.644 -7.585 0.667 1.00 83.00 85 PRO A N 1
ATOM 673 C CA . PRO A 1 85 ? 14.410 -8.175 0.135 1.00 83.00 85 PRO A CA 1
ATOM 674 C C . PRO A 1 85 ? 13.312 -8.372 1.184 1.00 83.00 85 PRO A C 1
ATOM 676 O O . PRO A 1 85 ? 12.135 -8.207 0.878 1.00 83.00 85 PRO A O 1
ATOM 679 N N . LEU A 1 86 ? 13.685 -8.601 2.446 1.00 84.12 86 LEU A N 1
ATOM 680 C CA . LEU A 1 86 ? 12.748 -8.739 3.563 1.00 84.12 86 LEU A CA 1
ATOM 681 C C . LEU A 1 86 ? 11.848 -7.514 3.772 1.00 84.12 86 LEU A C 1
ATOM 683 O O . LEU A 1 86 ? 10.743 -7.642 4.298 1.00 84.12 86 LEU A O 1
ATOM 687 N N . THR A 1 87 ? 12.272 -6.331 3.315 1.00 84.56 87 THR A N 1
ATOM 688 C CA . THR A 1 87 ? 11.432 -5.124 3.348 1.00 84.56 87 THR A CA 1
ATOM 689 C C . THR A 1 87 ? 10.141 -5.284 2.545 1.00 84.56 87 THR A C 1
ATOM 691 O O . THR A 1 87 ? 9.133 -4.681 2.909 1.00 84.56 87 THR A O 1
ATOM 694 N N . LEU A 1 88 ? 10.134 -6.136 1.513 1.00 85.69 88 LEU A N 1
ATOM 695 C CA . LEU A 1 88 ? 8.956 -6.433 0.698 1.00 85.69 88 LEU A CA 1
ATOM 696 C C . LEU A 1 88 ? 7.891 -7.188 1.505 1.00 85.69 88 LEU A C 1
ATOM 698 O O . LEU A 1 88 ? 6.720 -6.8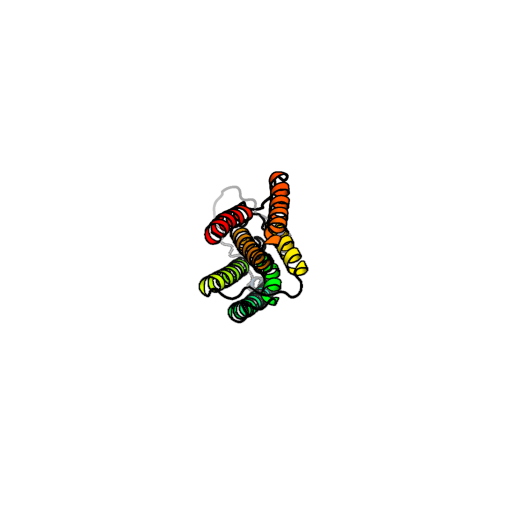08 1.483 1.00 85.69 88 LEU A O 1
ATOM 702 N N . HIS A 1 89 ? 8.293 -8.174 2.312 1.00 85.88 89 HIS A N 1
ATOM 703 C CA . HIS A 1 89 ? 7.364 -8.929 3.163 1.00 85.88 89 HIS A CA 1
ATOM 704 C C . HIS A 1 89 ? 6.740 -8.075 4.272 1.00 85.88 89 HIS A C 1
ATOM 706 O O . HIS A 1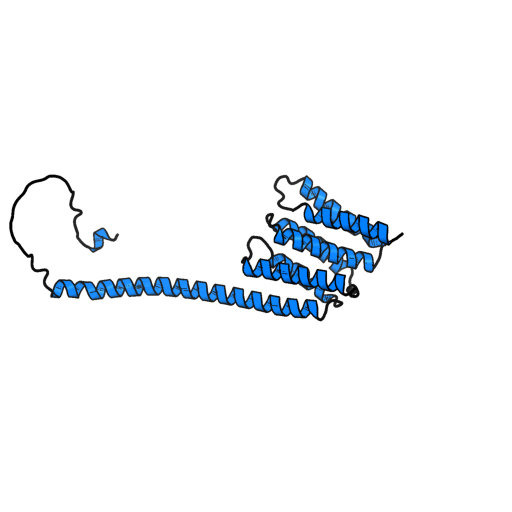 89 ? 5.649 -8.386 4.746 1.00 85.88 89 HIS A O 1
ATOM 712 N N . VAL A 1 90 ? 7.395 -6.983 4.675 1.00 87.06 90 VAL A N 1
ATOM 713 C CA . VAL A 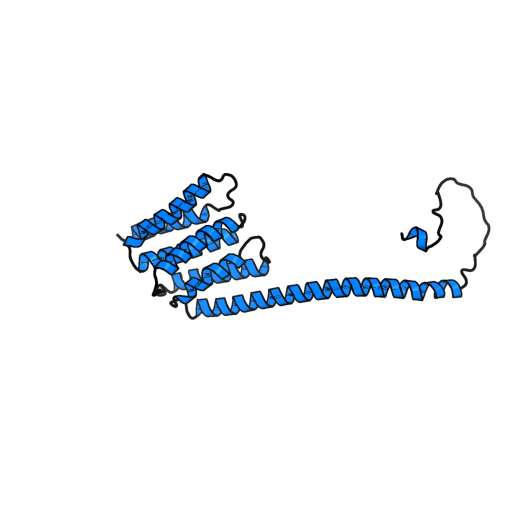1 90 ? 6.878 -6.055 5.693 1.00 87.06 90 VAL A CA 1
ATOM 714 C C . VAL A 1 90 ? 5.755 -5.164 5.144 1.00 87.06 90 VAL A C 1
ATOM 716 O O . VAL A 1 90 ? 4.892 -4.736 5.913 1.00 87.06 90 VAL A O 1
ATOM 719 N N . LEU A 1 91 ? 5.699 -4.914 3.831 1.00 87.69 91 LEU A N 1
ATOM 720 C CA . LEU A 1 91 ? 4.722 -3.990 3.239 1.00 87.69 91 LEU A CA 1
ATOM 721 C C . LEU A 1 91 ? 3.277 -4.427 3.496 1.00 87.69 91 LEU A C 1
ATOM 723 O O . LEU A 1 91 ? 2.481 -3.644 4.015 1.00 87.69 91 LEU A O 1
ATOM 727 N N . LEU A 1 92 ? 2.938 -5.681 3.190 1.00 89.75 92 LEU A N 1
ATOM 728 C CA . LEU A 1 92 ? 1.562 -6.173 3.293 1.00 89.75 92 LEU A CA 1
ATOM 729 C C . LEU A 1 92 ? 1.028 -6.181 4.746 1.00 89.75 92 LEU A C 1
ATOM 731 O O . LEU A 1 92 ? -0.072 -5.668 4.980 1.00 89.75 92 LEU A O 1
ATOM 735 N N . PRO A 1 93 ? 1.773 -6.674 5.759 1.00 89.31 93 PRO A N 1
ATOM 736 C CA . PRO A 1 93 ? 1.371 -6.564 7.161 1.00 89.31 93 PRO A CA 1
ATOM 737 C C . PRO A 1 93 ? 1.140 -5.127 7.634 1.00 89.31 93 PRO A C 1
ATOM 739 O O . PRO A 1 93 ? 0.212 -4.899 8.414 1.00 89.31 93 PRO A O 1
ATOM 742 N N . VAL A 1 94 ? 1.949 -4.162 7.179 1.00 88.00 94 VAL A N 1
ATOM 743 C CA . VAL A 1 94 ? 1.798 -2.754 7.577 1.00 88.00 94 VAL A CA 1
ATOM 744 C C . VAL A 1 94 ? 0.607 -2.104 6.864 1.00 88.00 94 VAL A C 1
ATOM 746 O O . VAL A 1 94 ? -0.164 -1.399 7.515 1.00 88.00 94 VAL A O 1
ATOM 749 N N . LEU A 1 95 ? 0.367 -2.410 5.584 1.00 88.25 95 LEU A N 1
ATOM 750 C CA . LEU A 1 95 ? -0.827 -1.962 4.848 1.00 88.25 95 LEU A CA 1
ATOM 751 C C . LEU A 1 95 ? -2.127 -2.438 5.504 1.00 88.25 95 LEU A C 1
ATOM 753 O O . LEU A 1 95 ? -3.057 -1.657 5.693 1.00 88.25 95 LEU A O 1
ATOM 757 N N . ARG A 1 96 ? -2.170 -3.685 5.983 1.00 88.75 96 ARG A N 1
ATOM 758 C CA . ARG A 1 96 ? -3.324 -4.205 6.740 1.00 88.75 96 ARG A CA 1
ATOM 759 C C . ARG A 1 96 ? -3.654 -3.391 7.989 1.00 88.75 96 ARG A C 1
ATOM 761 O O . ARG A 1 96 ? -4.785 -3.432 8.473 1.00 88.75 96 ARG A O 1
ATOM 768 N N . ARG A 1 97 ? -2.682 -2.659 8.544 1.00 86.50 97 ARG A N 1
ATOM 769 C CA . ARG A 1 97 ? -2.878 -1.793 9.716 1.00 86.50 97 ARG A CA 1
ATOM 770 C C . ARG A 1 97 ? -3.369 -0.392 9.367 1.00 86.50 97 ARG A C 1
ATOM 772 O O . ARG A 1 97 ? -3.776 0.306 10.288 1.00 86.50 97 ARG A O 1
ATOM 779 N N . THR A 1 98 ? -3.388 0.004 8.093 1.00 83.56 98 THR A N 1
ATOM 780 C CA . THR A 1 98 ? -3.914 1.310 7.656 1.00 83.56 98 THR A CA 1
ATOM 781 C C . THR A 1 98 ? -5.399 1.273 7.283 1.00 83.56 98 THR A C 1
ATOM 783 O O . THR A 1 98 ? -5.966 2.318 6.973 1.00 83.56 98 THR A O 1
ATOM 786 N N . ARG A 1 99 ? -6.049 0.097 7.327 1.00 83.44 99 ARG A N 1
ATOM 787 C CA . ARG A 1 99 ? -7.489 -0.066 7.052 1.00 83.44 99 ARG A CA 1
ATOM 788 C C . ARG A 1 9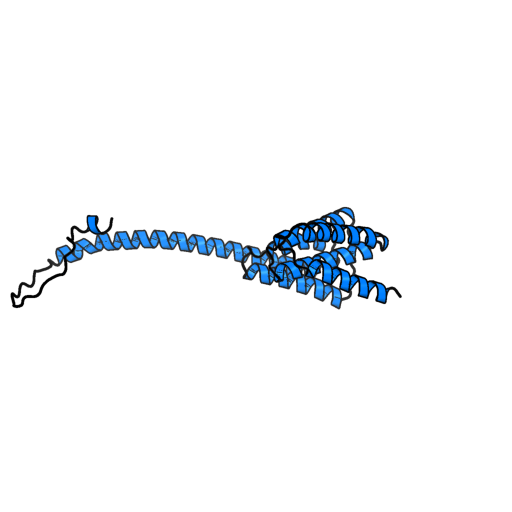9 ? -8.351 0.834 7.945 1.00 83.44 99 ARG A C 1
ATOM 790 O O . ARG A 1 99 ? -8.018 1.080 9.101 1.00 83.44 99 ARG A O 1
ATOM 797 N N . ALA A 1 100 ? -9.530 1.214 7.448 1.00 70.81 100 ALA A N 1
ATOM 798 C CA . ALA A 1 100 ? -10.492 2.057 8.169 1.00 70.81 100 ALA A CA 1
ATOM 799 C C . ALA A 1 100 ? -10.945 1.495 9.534 1.00 70.81 100 ALA A C 1
ATOM 801 O O . ALA A 1 100 ? -11.351 2.250 10.410 1.00 70.81 100 ALA A O 1
ATOM 802 N N . ASN A 1 101 ? -10.899 0.171 9.712 1.00 71.69 101 ASN A N 1
ATOM 803 C CA . ASN A 1 101 ? -11.284 -0.510 10.951 1.00 71.69 101 ASN A CA 1
ATOM 804 C C . ASN A 1 101 ? -10.147 -0.604 11.986 1.00 71.69 101 ASN A C 1
ATOM 806 O O . ASN A 1 101 ? -10.357 -1.120 13.086 1.00 71.69 101 ASN A O 1
ATOM 810 N N . ALA A 1 102 ? -8.939 -0.154 11.644 1.00 70.56 102 ALA A N 1
ATOM 811 C CA . ALA A 1 102 ? -7.822 -0.115 12.568 1.00 70.56 102 ALA A CA 1
ATOM 812 C C . ALA A 1 102 ? -7.938 1.089 13.515 1.00 70.56 102 ALA A C 1
ATOM 814 O O . ALA A 1 102 ? -8.598 2.085 13.226 1.00 70.56 102 ALA A O 1
ATOM 815 N N . ASN A 1 103 ? -7.265 1.010 14.666 1.00 79.50 103 ASN A N 1
ATOM 816 C CA . ASN A 1 103 ? -7.160 2.157 15.561 1.00 79.50 103 ASN A CA 1
ATOM 817 C C . ASN A 1 103 ? -6.486 3.320 14.813 1.00 79.50 103 ASN A C 1
ATOM 819 O O . ASN A 1 103 ? -5.385 3.140 14.289 1.00 79.50 103 ASN A O 1
ATOM 823 N N . LYS A 1 104 ? -7.122 4.498 14.802 1.00 79.25 104 LYS A N 1
ATOM 824 C CA . LYS A 1 104 ? -6.672 5.700 14.082 1.00 79.25 104 LYS A CA 1
ATOM 825 C C . LYS A 1 104 ? -5.195 6.013 14.328 1.00 79.25 104 LYS A C 1
ATOM 827 O O . LYS A 1 104 ? -4.438 6.170 13.380 1.00 79.25 104 LYS A O 1
ATOM 832 N N . GLN A 1 105 ? -4.756 5.978 15.588 1.00 80.81 105 GLN A N 1
ATOM 833 C CA . GLN A 1 105 ? -3.354 6.234 15.946 1.00 80.81 105 GLN A CA 1
ATOM 834 C C . GLN A 1 105 ? -2.386 5.228 15.304 1.00 80.81 105 GLN A C 1
ATOM 836 O O . GLN A 1 105 ? -1.303 5.590 14.850 1.00 80.81 105 GLN A O 1
ATOM 841 N N . THR A 1 106 ? -2.770 3.951 15.257 1.00 80.12 106 THR A N 1
ATOM 842 C CA . THR A 1 106 ? -1.964 2.886 14.647 1.00 80.12 106 THR A CA 1
ATOM 843 C C . THR A 1 106 ? -1.969 2.990 13.122 1.00 80.12 106 THR A C 1
ATOM 845 O O . THR A 1 106 ? -0.925 2.791 12.507 1.00 80.12 106 THR A O 1
ATOM 848 N N . ALA A 1 107 ? -3.113 3.330 12.523 1.00 82.88 107 ALA A N 1
ATOM 849 C CA . ALA A 1 107 ? -3.261 3.509 11.082 1.00 82.88 107 ALA A CA 1
ATOM 850 C C . ALA A 1 107 ? -2.444 4.701 10.565 1.00 82.88 107 ALA A C 1
ATOM 852 O O . ALA A 1 107 ? -1.675 4.549 9.615 1.00 82.88 107 ALA A O 1
ATOM 853 N N . ASP A 1 108 ? -2.536 5.853 11.235 1.00 84.94 108 ASP A N 1
ATOM 854 C CA . ASP A 1 108 ? -1.777 7.058 10.890 1.00 84.94 108 ASP A CA 1
ATOM 855 C C . ASP A 1 108 ? -0.270 6.803 11.002 1.00 84.94 108 ASP A C 1
ATOM 857 O O . ASP A 1 108 ? 0.506 7.154 10.110 1.00 84.94 108 ASP A O 1
ATOM 861 N N . LYS A 1 109 ? 0.154 6.115 12.069 1.00 85.69 109 LYS A N 1
ATOM 862 C CA . LYS A 1 109 ? 1.556 5.743 12.272 1.00 85.69 109 LYS A CA 1
ATOM 863 C C . LYS A 1 109 ? 2.055 4.778 11.196 1.00 85.69 109 LYS A C 1
ATOM 865 O O . LYS A 1 109 ? 3.099 5.031 10.604 1.00 85.69 109 LYS A O 1
ATOM 870 N N . ALA A 1 110 ? 1.305 3.716 10.901 1.00 86.19 110 ALA A N 1
ATOM 871 C CA . ALA A 1 110 ? 1.641 2.756 9.850 1.00 86.19 110 ALA A CA 1
ATOM 872 C C . ALA A 1 110 ? 1.755 3.433 8.473 1.00 86.19 110 ALA A C 1
ATOM 874 O O . ALA A 1 110 ? 2.728 3.210 7.752 1.00 86.19 110 ALA A O 1
ATOM 875 N N . SER A 1 111 ? 0.816 4.324 8.138 1.00 86.19 111 SER A N 1
ATOM 876 C CA . SER A 1 111 ? 0.867 5.093 6.892 1.00 86.19 111 SER A CA 1
ATOM 877 C C . SER A 1 111 ? 2.076 6.024 6.842 1.00 86.19 111 SER A C 1
ATOM 879 O O . SER A 1 111 ? 2.704 6.144 5.789 1.00 86.19 111 SER A O 1
ATOM 881 N N . LYS A 1 112 ? 2.418 6.677 7.960 1.00 88.75 112 LYS A N 1
ATOM 882 C CA . LYS A 1 112 ? 3.582 7.564 8.046 1.00 88.75 112 LYS A CA 1
ATOM 883 C C . LYS A 1 112 ? 4.885 6.791 7.865 1.00 88.75 112 LYS A C 1
ATOM 885 O O . LYS A 1 112 ? 5.743 7.250 7.123 1.00 88.75 112 LYS A O 1
ATOM 890 N N . ILE A 1 113 ? 5.008 5.610 8.472 1.00 87.75 113 ILE A N 1
ATOM 891 C CA . ILE A 1 113 ? 6.178 4.733 8.315 1.00 87.75 113 ILE A CA 1
ATOM 892 C C . ILE A 1 113 ? 6.355 4.330 6.850 1.00 87.75 113 ILE A C 1
ATOM 894 O O . ILE A 1 113 ? 7.448 4.489 6.308 1.00 87.75 113 ILE A O 1
ATOM 898 N N . LEU A 1 114 ? 5.282 3.875 6.189 1.00 86.75 114 LEU A N 1
ATOM 899 C CA . LEU A 1 114 ? 5.336 3.509 4.771 1.00 86.75 114 LEU A CA 1
ATOM 900 C C . LEU A 1 114 ? 5.764 4.691 3.903 1.00 86.75 114 LEU A C 1
ATOM 902 O O . LEU A 1 114 ? 6.655 4.557 3.067 1.00 86.75 114 LEU A O 1
ATOM 906 N N . LYS A 1 115 ? 5.161 5.861 4.128 1.00 86.62 115 LYS A N 1
ATOM 907 C CA . LYS A 1 115 ? 5.485 7.070 3.372 1.00 86.62 115 LYS A CA 1
ATOM 908 C C . LYS A 1 115 ? 6.947 7.475 3.567 1.00 86.62 115 LYS A C 1
ATOM 910 O O . LYS A 1 115 ? 7.660 7.648 2.586 1.00 86.62 115 LYS A O 1
ATOM 915 N N . THR A 1 116 ? 7.418 7.544 4.812 1.00 86.50 116 THR A N 1
ATOM 916 C CA . THR A 1 116 ? 8.813 7.880 5.128 1.00 86.50 116 THR A CA 1
ATOM 917 C C . THR A 1 116 ? 9.787 6.887 4.503 1.00 86.50 116 THR A C 1
ATOM 919 O O . THR A 1 116 ? 10.792 7.311 3.933 1.00 86.50 116 THR A O 1
ATOM 922 N N . PHE A 1 117 ? 9.497 5.585 4.560 1.00 83.94 117 PHE A N 1
ATOM 923 C CA . PHE A 1 117 ? 10.327 4.554 3.941 1.00 83.94 117 PHE A CA 1
ATOM 924 C C . PHE A 1 117 ? 10.460 4.764 2.426 1.00 83.94 117 PHE A C 1
ATOM 926 O O . PHE A 1 117 ? 11.576 4.827 1.901 1.00 83.94 117 PHE A O 1
ATOM 933 N N . LEU A 1 118 ? 9.333 4.929 1.729 1.00 83.75 118 LEU A N 1
ATOM 934 C CA . LEU A 1 118 ? 9.296 5.090 0.274 1.00 83.75 118 LEU A CA 1
ATOM 935 C C . LEU A 1 118 ? 9.916 6.421 -0.189 1.00 83.75 118 LEU A C 1
ATOM 937 O O . LEU A 1 118 ? 10.672 6.450 -1.168 1.00 83.75 118 LEU A O 1
ATOM 941 N N . ASP A 1 119 ? 9.665 7.508 0.544 1.00 81.50 119 ASP A N 1
ATOM 942 C CA . ASP A 1 119 ? 10.231 8.831 0.267 1.00 81.50 119 ASP A CA 1
ATOM 943 C C . ASP A 1 119 ? 11.747 8.845 0.496 1.00 81.50 119 ASP A C 1
ATOM 945 O O . ASP A 1 119 ? 12.506 9.331 -0.346 1.00 81.50 119 ASP A O 1
ATOM 949 N N . THR A 1 120 ? 12.213 8.285 1.615 1.00 78.75 120 THR A N 1
ATOM 950 C CA . THR A 1 120 ? 13.644 8.240 1.963 1.00 78.75 120 THR A CA 1
ATOM 951 C C . THR A 1 120 ? 14.427 7.428 0.941 1.00 78.75 120 THR A C 1
ATOM 953 O O . THR A 1 120 ? 15.497 7.851 0.506 1.00 78.75 120 THR A O 1
ATOM 956 N N . ARG A 1 121 ? 13.866 6.303 0.490 1.00 76.88 121 ARG A N 1
ATOM 957 C CA . ARG A 1 121 ? 14.419 5.492 -0.599 1.00 76.88 121 ARG A CA 1
ATOM 958 C C . ARG A 1 121 ? 14.565 6.263 -1.900 1.00 76.88 121 ARG A C 1
ATOM 960 O O . ARG A 1 121 ? 15.639 6.239 -2.499 1.00 76.88 121 ARG A O 1
ATOM 967 N N . THR A 1 122 ? 13.507 6.961 -2.306 1.00 76.25 122 THR A N 1
ATOM 968 C CA . THR A 1 122 ? 13.504 7.763 -3.535 1.00 76.25 122 THR A CA 1
ATOM 969 C C . THR A 1 122 ? 14.543 8.885 -3.454 1.00 76.25 122 THR A C 1
ATOM 971 O O . THR A 1 122 ? 15.331 9.059 -4.381 1.00 76.25 122 THR A O 1
ATOM 974 N N . LYS A 1 123 ? 14.618 9.591 -2.317 1.00 74.94 123 LYS A N 1
ATOM 975 C CA . LYS A 1 123 ? 15.591 10.673 -2.088 1.00 74.94 123 LYS A CA 1
ATOM 976 C C . LYS A 1 123 ? 17.038 10.181 -2.073 1.00 74.94 123 LYS A C 1
ATOM 978 O O . LYS A 1 123 ? 17.907 10.837 -2.635 1.00 74.94 123 LYS A O 1
ATOM 983 N N . ARG A 1 124 ? 17.302 9.031 -1.449 1.00 72.19 124 ARG A N 1
ATOM 984 C CA . ARG A 1 124 ? 18.655 8.461 -1.335 1.00 72.19 124 ARG A CA 1
ATOM 985 C C . ARG A 1 124 ? 19.108 7.689 -2.576 1.00 72.19 124 ARG A C 1
ATOM 987 O O . ARG A 1 124 ? 20.217 7.168 -2.559 1.00 72.19 124 ARG A O 1
ATOM 994 N N . LYS A 1 125 ? 18.268 7.583 -3.621 1.00 72.44 125 LYS A N 1
ATOM 995 C CA . LYS A 1 125 ? 18.500 6.725 -4.803 1.00 72.44 125 LYS A CA 1
ATOM 996 C C . LYS A 1 125 ? 18.995 5.329 -4.404 1.00 72.44 125 LYS A C 1
ATOM 998 O O . LYS A 1 125 ? 19.910 4.772 -5.003 1.00 72.44 125 LYS A O 1
ATOM 1003 N N . ALA A 1 126 ? 18.409 4.804 -3.333 1.00 72.62 126 ALA A N 1
ATOM 1004 C CA . ALA A 1 126 ? 18.811 3.535 -2.761 1.00 72.62 126 ALA A CA 1
ATOM 1005 C C . ALA A 1 126 ? 18.658 2.402 -3.793 1.00 72.62 126 ALA A C 1
ATOM 1007 O O . ALA A 1 126 ? 17.650 2.391 -4.509 1.00 72.62 126 ALA A O 1
ATOM 1008 N N . PRO A 1 127 ? 19.585 1.426 -3.838 1.00 74.50 127 PRO A N 1
ATOM 1009 C CA . PRO A 1 127 ? 19.418 0.242 -4.667 1.00 74.50 127 PRO A CA 1
ATOM 101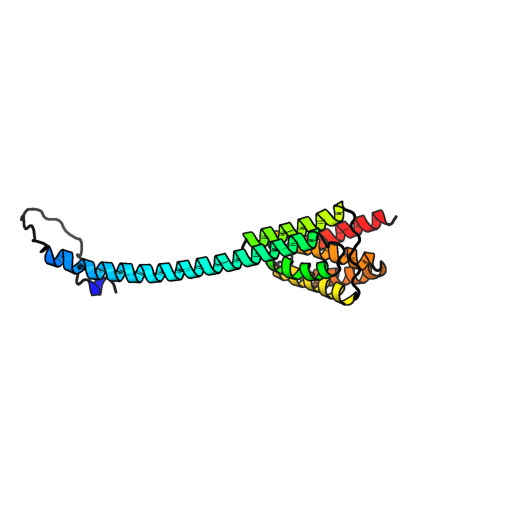0 C C . PRO A 1 127 ? 18.073 -0.440 -4.393 1.00 74.50 127 PRO A C 1
ATOM 1012 O O . PRO A 1 127 ? 17.613 -0.528 -3.245 1.00 74.50 127 PRO A O 1
ATOM 1015 N N . LEU A 1 128 ? 17.425 -0.902 -5.461 1.00 77.81 128 LEU A N 1
ATOM 1016 C CA . LEU A 1 128 ? 16.217 -1.712 -5.348 1.00 77.81 128 LEU A CA 1
ATOM 1017 C C . LEU A 1 128 ? 16.571 -3.047 -4.673 1.00 77.81 128 LEU A C 1
ATOM 1019 O O . LEU A 1 128 ? 17.675 -3.556 -4.893 1.00 77.81 128 LEU A O 1
ATOM 1023 N N . PRO A 1 129 ? 15.674 -3.622 -3.851 1.00 80.88 129 PRO A N 1
ATOM 1024 C CA . PRO A 1 129 ? 15.892 -4.953 -3.315 1.00 80.88 129 PRO A CA 1
ATOM 1025 C C . PRO A 1 129 ? 16.001 -5.942 -4.469 1.00 80.88 129 PRO A C 1
ATOM 1027 O O . PRO A 1 129 ? 15.261 -5.836 -5.447 1.00 80.88 129 PRO A O 1
ATOM 1030 N N . LYS A 1 130 ? 16.915 -6.900 -4.336 1.00 78.50 130 LYS A N 1
ATOM 1031 C CA . LYS A 1 130 ? 17.088 -8.003 -5.282 1.00 78.50 130 LYS A CA 1
ATOM 1032 C C . LYS A 1 130 ? 16.546 -9.279 -4.639 1.00 78.50 130 LYS A C 1
ATOM 1034 O O . LYS A 1 130 ? 17.296 -9.947 -3.932 1.00 78.50 130 LYS A O 1
ATOM 1039 N N . PRO A 1 131 ? 15.241 -9.558 -4.765 1.00 79.69 131 PRO A N 1
ATOM 1040 C CA . PRO A 1 131 ? 14.666 -10.795 -4.260 1.00 79.69 131 PRO A CA 1
ATOM 1041 C C . PRO A 1 131 ? 15.212 -11.987 -5.051 1.00 79.69 131 PRO A C 1
ATOM 1043 O O . PRO A 1 131 ? 15.393 -11.898 -6.263 1.00 79.69 131 PRO A O 1
ATOM 1046 N N . GLU A 1 132 ? 15.462 -13.100 -4.363 1.00 79.12 132 GLU A N 1
ATOM 1047 C CA . GLU A 1 132 ? 15.923 -14.349 -4.989 1.00 79.12 132 GLU A CA 1
ATOM 1048 C C . GLU A 1 132 ? 14.814 -15.018 -5.810 1.00 79.12 132 GLU A C 1
ATOM 1050 O O . GLU A 1 132 ? 15.087 -15.690 -6.801 1.00 79.12 132 GLU A O 1
ATOM 1055 N N . ARG A 1 133 ? 13.553 -14.805 -5.415 1.00 85.44 133 ARG A N 1
ATOM 1056 C CA . ARG A 1 133 ? 12.365 -15.389 -6.042 1.00 85.44 133 ARG A CA 1
ATOM 1057 C C . ARG A 1 133 ? 11.441 -14.292 -6.541 1.00 85.44 133 ARG A C 1
ATOM 1059 O O . ARG A 1 133 ? 10.818 -13.581 -5.756 1.00 85.44 133 ARG A O 1
ATOM 1066 N N . ILE A 1 134 ? 11.343 -14.160 -7.861 1.00 88.25 134 ILE A N 1
ATOM 1067 C CA . ILE A 1 134 ? 10.485 -13.154 -8.498 1.00 88.25 134 ILE A CA 1
ATOM 1068 C C . ILE A 1 134 ? 8.989 -13.434 -8.276 1.00 88.25 134 ILE A C 1
ATOM 1070 O O . ILE A 1 134 ? 8.200 -12.499 -8.179 1.00 88.25 134 ILE A O 1
ATOM 1074 N N . GLU A 1 135 ? 8.604 -14.703 -8.135 1.00 89.94 135 GLU A N 1
ATOM 1075 C CA . GLU A 1 135 ? 7.224 -15.145 -7.879 1.00 89.94 135 GLU A CA 1
ATOM 1076 C C . GLU A 1 135 ? 6.650 -14.520 -6.603 1.00 89.94 135 GLU A C 1
ATOM 1078 O O . GLU A 1 135 ? 5.548 -13.978 -6.617 1.00 89.94 135 GLU A O 1
ATOM 1083 N N . GLU A 1 136 ? 7.446 -14.456 -5.533 1.00 90.12 136 GLU A N 1
ATOM 1084 C CA . GLU A 1 136 ? 7.034 -13.850 -4.261 1.00 90.12 136 GLU A CA 1
ATOM 1085 C C . GLU A 1 136 ? 6.751 -12.342 -4.402 1.00 90.12 136 GLU A C 1
ATOM 1087 O O . GLU A 1 136 ? 5.929 -11.773 -3.681 1.00 90.12 136 GLU A O 1
ATOM 1092 N N . VAL A 1 137 ? 7.401 -11.679 -5.364 1.00 91.19 137 VAL A N 1
ATOM 1093 C CA . VAL A 1 137 ? 7.183 -10.260 -5.682 1.00 91.19 137 VAL A CA 1
ATOM 1094 C C . VAL A 1 137 ? 5.875 -10.068 -6.449 1.00 91.19 137 VAL A C 1
ATOM 1096 O O . VAL A 1 137 ? 5.153 -9.099 -6.201 1.00 91.19 137 VAL A O 1
ATOM 1099 N N . TRP A 1 138 ? 5.543 -10.996 -7.350 1.00 93.56 138 TRP A N 1
ATOM 1100 C CA . TRP A 1 138 ? 4.258 -11.015 -8.051 1.00 93.56 138 TRP A CA 1
ATOM 1101 C C . TRP A 1 138 ? 3.097 -11.289 -7.098 1.00 93.56 138 TRP A C 1
ATOM 1103 O O . TRP A 1 138 ? 2.091 -10.577 -7.141 1.00 93.56 138 TRP A O 1
ATOM 1113 N N . ASP A 1 139 ? 3.255 -12.257 -6.198 1.00 93.88 139 ASP A N 1
ATOM 1114 C CA . ASP A 1 139 ? 2.269 -12.562 -5.160 1.00 93.88 139 ASP A CA 1
ATOM 1115 C C . ASP A 1 139 ? 2.066 -11.377 -4.220 1.00 93.88 139 ASP A C 1
ATOM 1117 O O . ASP A 1 139 ? 0.936 -11.058 -3.843 1.00 93.88 139 ASP A O 1
ATOM 1121 N N . LEU A 1 140 ? 3.143 -10.660 -3.891 1.00 93.62 140 LEU A N 1
ATOM 1122 C CA . LEU A 1 140 ? 3.048 -9.422 -3.134 1.00 93.62 140 LEU A CA 1
ATOM 1123 C C . LEU A 1 140 ? 2.274 -8.341 -3.899 1.00 93.62 140 LEU A C 1
ATOM 1125 O O . LEU A 1 140 ? 1.419 -7.690 -3.299 1.00 93.62 140 LEU A O 1
ATOM 1129 N N . LEU A 1 141 ? 2.537 -8.144 -5.197 1.00 94.69 141 LEU A N 1
ATOM 1130 C CA . LEU A 1 141 ? 1.814 -7.159 -6.011 1.00 94.69 141 LEU A CA 1
ATOM 1131 C C . LEU A 1 141 ? 0.311 -7.466 -6.034 1.00 94.69 141 LEU A C 1
ATOM 1133 O O . LEU A 1 141 ? -0.498 -6.595 -5.708 1.00 94.69 141 LEU A O 1
ATOM 1137 N N . LYS A 1 142 ? -0.057 -8.717 -6.332 1.00 94.81 142 LYS A N 1
ATOM 1138 C CA . LYS A 1 142 ? -1.452 -9.185 -6.303 1.00 94.81 142 LYS A CA 1
ATOM 1139 C C . LYS A 1 142 ? -2.063 -9.021 -4.911 1.00 94.81 142 LYS A C 1
ATOM 1141 O O . LYS A 1 142 ? -3.157 -8.485 -4.769 1.00 94.81 142 LYS A O 1
ATOM 1146 N N . GLY A 1 143 ? -1.319 -9.382 -3.867 1.00 94.00 143 GLY A N 1
ATOM 1147 C CA . GLY A 1 143 ? -1.738 -9.223 -2.478 1.00 94.00 143 GLY A CA 1
ATOM 1148 C C . GLY A 1 143 ? -2.024 -7.770 -2.091 1.00 94.00 143 GLY A C 1
ATOM 1149 O O . GLY A 1 143 ? -2.981 -7.518 -1.363 1.00 94.00 143 GLY A O 1
ATOM 1150 N N . ILE A 1 144 ? -1.245 -6.802 -2.590 1.00 94.19 144 ILE A N 1
ATOM 1151 C CA . ILE A 1 144 ? -1.501 -5.368 -2.371 1.00 94.19 144 ILE A CA 1
ATOM 1152 C C . ILE A 1 144 ? -2.777 -4.921 -3.094 1.00 94.19 144 ILE A C 1
ATOM 1154 O O . ILE A 1 144 ? -3.528 -4.111 -2.552 1.00 94.19 144 ILE A O 1
ATOM 1158 N N . HIS A 1 145 ? -3.043 -5.438 -4.294 1.00 93.75 145 HIS A N 1
ATOM 1159 C CA . HIS A 1 145 ? -4.255 -5.111 -5.047 1.00 93.75 145 HIS A CA 1
ATOM 1160 C C . HIS A 1 145 ? -5.513 -5.665 -4.368 1.00 93.75 145 HIS A C 1
ATOM 1162 O O . HIS A 1 145 ? -6.492 -4.933 -4.218 1.00 93.75 145 HIS A O 1
ATOM 1168 N N . GLU A 1 146 ? -5.464 -6.899 -3.860 1.00 92.81 146 GLU A N 1
ATOM 1169 C CA . GLU A 1 146 ? -6.532 -7.450 -3.018 1.00 92.81 146 GLU A CA 1
ATOM 1170 C C . GLU A 1 146 ? -6.710 -6.647 -1.728 1.00 92.81 146 GLU A C 1
ATOM 1172 O O . GLU A 1 146 ? -7.827 -6.312 -1.331 1.00 92.81 146 GLU A O 1
ATOM 1177 N N . GLU A 1 147 ? -5.606 -6.269 -1.083 1.00 90.94 147 GLU A N 1
ATOM 1178 C CA . GLU A 1 147 ? -5.633 -5.456 0.130 1.00 90.94 147 GLU A CA 1
ATOM 1179 C C . GLU A 1 147 ? -6.297 -4.093 -0.110 1.00 90.94 147 GLU A C 1
ATOM 1181 O O . GLU A 1 147 ? -7.124 -3.666 0.697 1.00 90.94 147 GLU A O 1
ATOM 1186 N N . ALA A 1 148 ? -6.019 -3.450 -1.247 1.00 90.62 148 ALA A N 1
ATOM 1187 C CA . ALA A 1 148 ? -6.585 -2.153 -1.601 1.00 90.62 148 ALA A CA 1
ATOM 1188 C C . ALA A 1 148 ? -8.123 -2.177 -1.697 1.00 90.62 148 ALA A C 1
ATOM 1190 O O . ALA A 1 148 ? -8.775 -1.180 -1.364 1.00 90.62 148 ALA A O 1
ATOM 1191 N N . LYS A 1 149 ? -8.720 -3.318 -2.075 1.00 88.94 149 LYS A N 1
ATOM 1192 C CA . LYS A 1 149 ? -10.183 -3.514 -2.098 1.00 88.94 149 LYS A CA 1
ATOM 1193 C C . LYS A 1 149 ? -10.782 -3.522 -0.683 1.00 88.94 149 LYS A C 1
ATOM 1195 O O . LYS A 1 149 ? -11.917 -3.090 -0.481 1.00 88.94 149 LYS A O 1
ATOM 1200 N N . LEU A 1 150 ? -10.007 -3.938 0.321 1.00 88.06 150 LEU A N 1
ATOM 1201 C CA . LEU A 1 150 ? -10.428 -4.064 1.725 1.00 88.06 150 LEU A CA 1
ATOM 1202 C C . LEU A 1 150 ? -10.301 -2.759 2.532 1.00 88.06 150 LEU A C 1
ATOM 1204 O O . LEU A 1 150 ? -10.694 -2.707 3.701 1.00 88.06 150 LEU A O 1
ATOM 1208 N N . GLY A 1 151 ? -9.790 -1.686 1.923 1.00 78.75 151 GLY A N 1
ATOM 1209 C CA . GLY A 1 151 ? -9.588 -0.379 2.557 1.00 78.75 151 GLY A CA 1
ATOM 1210 C C . GLY A 1 151 ? -10.855 0.374 2.955 1.00 78.75 151 GLY A C 1
ATOM 1211 O O . GLY A 1 151 ? -10.778 1.393 3.644 1.00 78.75 151 GLY A O 1
ATOM 1212 N N . ASN A 1 152 ? -12.021 -0.109 2.524 1.00 82.75 152 ASN A N 1
ATOM 1213 C CA . ASN A 1 152 ? -13.325 0.475 2.817 1.00 82.75 152 ASN A CA 1
ATOM 1214 C C . ASN A 1 152 ? -13.469 1.953 2.388 1.00 82.75 152 ASN A C 1
ATOM 1216 O O . ASN A 1 152 ? -14.249 2.691 2.986 1.00 82.75 152 ASN A O 1
ATOM 1220 N N . GLY A 1 153 ? -12.709 2.388 1.376 1.00 79.19 153 GLY A N 1
ATOM 1221 C CA . GLY A 1 153 ? -12.708 3.764 0.868 1.00 79.19 153 GLY A CA 1
ATOM 1222 C C . GLY A 1 153 ? -11.853 4.749 1.672 1.00 79.19 153 GLY A C 1
ATOM 1223 O O . GLY A 1 153 ? -11.849 5.939 1.365 1.00 79.19 153 GLY A O 1
ATOM 1224 N N . ALA A 1 154 ? -11.107 4.297 2.688 1.00 86.12 154 ALA A N 1
ATOM 1225 C CA . ALA A 1 154 ? -10.221 5.180 3.438 1.00 86.12 154 ALA A CA 1
ATOM 1226 C C . ALA A 1 154 ? -9.067 5.684 2.560 1.00 86.12 154 ALA A C 1
ATOM 1228 O O . ALA A 1 154 ? -8.211 4.908 2.130 1.00 86.12 154 ALA A O 1
ATOM 1229 N N . LYS A 1 155 ? -9.000 7.007 2.366 1.00 87.38 155 LYS A N 1
ATOM 1230 C CA . LYS A 1 155 ? -7.955 7.665 1.567 1.00 87.38 155 LYS A CA 1
ATOM 1231 C C . LYS A 1 155 ? -6.539 7.306 2.031 1.00 87.38 155 LYS A C 1
ATOM 1233 O O . LYS A 1 155 ? -5.694 6.994 1.206 1.00 87.38 155 LYS A O 1
ATOM 1238 N N . VAL A 1 156 ? -6.299 7.283 3.345 1.00 88.19 156 VAL A N 1
ATOM 1239 C CA . VAL A 1 156 ? -4.986 6.941 3.929 1.00 88.19 156 VAL A CA 1
ATOM 1240 C C . VAL A 1 156 ? -4.540 5.532 3.521 1.00 88.19 156 VAL A C 1
ATOM 1242 O O . VAL A 1 156 ? -3.392 5.329 3.132 1.00 88.19 156 VAL A O 1
ATOM 1245 N N . HIS A 1 157 ? -5.456 4.562 3.563 1.00 89.25 157 HIS A N 1
ATOM 1246 C CA . HIS A 1 157 ? -5.169 3.190 3.151 1.00 89.25 157 HIS A CA 1
ATOM 1247 C C . HIS A 1 157 ? -4.914 3.093 1.646 1.00 89.25 157 HIS A C 1
ATOM 1249 O O . HIS A 1 157 ? -3.958 2.445 1.224 1.00 89.25 157 HIS A O 1
ATOM 1255 N N . ALA A 1 158 ? -5.743 3.763 0.846 1.00 90.88 158 ALA A N 1
ATOM 1256 C CA . ALA A 1 158 ? -5.607 3.779 -0.601 1.00 90.88 158 ALA A CA 1
ATOM 1257 C C . ALA A 1 158 ? -4.277 4.397 -1.060 1.00 90.88 158 ALA A C 1
ATOM 1259 O O . ALA A 1 158 ? -3.576 3.794 -1.868 1.00 90.88 158 ALA A O 1
ATOM 1260 N N . ASP A 1 159 ? -3.896 5.549 -0.500 1.00 91.00 159 ASP A N 1
ATOM 1261 C CA . ASP A 1 159 ? -2.626 6.224 -0.794 1.00 91.00 159 ASP A CA 1
ATOM 1262 C C . ASP A 1 159 ? -1.424 5.338 -0.415 1.00 91.00 159 ASP A C 1
ATOM 1264 O O . ASP A 1 159 ? -0.436 5.261 -1.153 1.00 91.00 159 ASP A O 1
ATOM 1268 N N . ALA A 1 160 ? -1.511 4.631 0.719 1.00 91.56 160 ALA A N 1
ATOM 1269 C CA . ALA A 1 160 ? -0.484 3.688 1.152 1.00 91.56 160 ALA A CA 1
ATOM 1270 C C . ALA A 1 160 ? -0.375 2.481 0.201 1.00 91.56 160 ALA A C 1
ATOM 1272 O O . ALA A 1 160 ? 0.736 2.122 -0.189 1.00 91.56 160 ALA A O 1
ATOM 1273 N N . CYS A 1 161 ? -1.501 1.890 -0.220 1.00 92.88 161 CYS A N 1
ATOM 1274 C CA . CYS A 1 161 ? -1.520 0.771 -1.172 1.00 92.88 161 CYS A CA 1
ATOM 1275 C C . CYS A 1 161 ? -1.008 1.186 -2.556 1.00 92.88 161 CYS A C 1
ATOM 1277 O O . CYS A 1 161 ? -0.226 0.461 -3.167 1.00 92.88 161 CYS A O 1
ATOM 1279 N N . ALA A 1 162 ? -1.389 2.371 -3.036 1.00 93.19 162 ALA A N 1
ATOM 1280 C CA . ALA A 1 162 ? -0.895 2.923 -4.295 1.00 93.19 162 ALA A CA 1
ATOM 1281 C C . ALA A 1 162 ? 0.627 3.132 -4.260 1.00 93.19 162 ALA A C 1
ATOM 1283 O O . ALA A 1 162 ? 1.345 2.685 -5.152 1.00 93.19 162 ALA A O 1
ATOM 1284 N N . SER A 1 163 ? 1.145 3.694 -3.166 1.00 92.06 163 SER A N 1
ATOM 1285 C CA . SER A 1 163 ? 2.588 3.911 -3.017 1.00 92.06 163 SER A CA 1
ATOM 1286 C C . SER A 1 163 ? 3.362 2.589 -2.896 1.00 92.06 163 SER A C 1
ATOM 1288 O O . SER A 1 163 ? 4.445 2.445 -3.465 1.00 92.06 163 SER A O 1
ATOM 1290 N N . ALA A 1 164 ? 2.811 1.610 -2.170 1.00 92.62 164 ALA A N 1
ATOM 1291 C CA . ALA A 1 164 ? 3.424 0.297 -1.990 1.00 92.62 164 ALA A CA 1
ATOM 1292 C C . ALA A 1 164 ? 3.397 -0.548 -3.272 1.00 92.62 164 ALA A C 1
ATOM 1294 O O . ALA A 1 164 ? 4.425 -1.111 -3.638 1.00 92.62 164 ALA A O 1
ATOM 1295 N N . SER A 1 165 ? 2.265 -0.599 -3.981 1.00 94.12 165 SER A N 1
ATOM 1296 C CA . SER A 1 165 ? 2.163 -1.282 -5.281 1.00 94.12 165 SER A CA 1
ATOM 1297 C C . SER A 1 165 ? 3.165 -0.697 -6.273 1.00 94.12 165 SER A C 1
ATOM 1299 O O . SER A 1 165 ? 3.959 -1.433 -6.852 1.00 94.12 165 SER A O 1
ATOM 1301 N N . LEU A 1 166 ? 3.255 0.634 -6.356 1.00 92.69 166 LEU A N 1
ATOM 1302 C CA . LEU A 1 166 ? 4.223 1.300 -7.217 1.00 92.69 166 LEU A CA 1
ATOM 1303 C C . LEU A 1 166 ? 5.677 0.970 -6.851 1.00 92.69 166 LEU A C 1
ATOM 1305 O O . LEU A 1 166 ? 6.544 0.887 -7.722 1.00 92.69 166 LEU A O 1
ATOM 1309 N N . HIS A 1 167 ? 5.969 0.784 -5.564 1.00 90.94 167 HIS A N 1
ATOM 1310 C CA . HIS A 1 167 ? 7.286 0.336 -5.136 1.00 90.94 167 HIS A CA 1
ATOM 1311 C C . HIS A 1 167 ? 7.607 -1.063 -5.669 1.00 90.94 167 HIS A C 1
ATOM 1313 O O . HIS A 1 167 ? 8.679 -1.255 -6.236 1.00 90.94 167 HIS A O 1
ATOM 1319 N N . VAL A 1 168 ? 6.671 -2.005 -5.546 1.00 92.12 168 VAL A N 1
ATOM 1320 C CA . VAL A 1 168 ? 6.821 -3.376 -6.054 1.00 92.12 168 VAL A CA 1
ATOM 1321 C C . VAL A 1 168 ? 6.976 -3.388 -7.579 1.00 92.12 168 VAL A C 1
ATOM 1323 O O . VAL A 1 168 ? 7.864 -4.059 -8.098 1.00 92.12 168 VAL A O 1
ATOM 1326 N N . VAL A 1 169 ? 6.212 -2.558 -8.294 1.00 92.50 169 VAL A N 1
ATOM 1327 C CA . VAL A 1 169 ? 6.350 -2.360 -9.748 1.00 92.50 169 VAL A CA 1
ATOM 1328 C C . VAL A 1 169 ? 7.761 -1.914 -10.131 1.00 92.50 169 VAL A C 1
ATOM 1330 O O . VAL A 1 169 ? 8.368 -2.479 -11.041 1.00 92.50 169 VAL A O 1
ATOM 1333 N N . LYS A 1 170 ? 8.322 -0.930 -9.416 1.00 89.69 170 LYS A N 1
ATOM 1334 C CA . LYS A 1 170 ? 9.698 -0.467 -9.652 1.00 89.69 170 LYS A CA 1
ATOM 1335 C C . LYS A 1 170 ? 10.724 -1.575 -9.418 1.00 89.69 170 LYS A C 1
ATOM 1337 O O . LYS A 1 170 ? 11.716 -1.616 -10.136 1.00 89.69 170 LYS A O 1
ATOM 1342 N N . VAL A 1 171 ? 10.497 -2.457 -8.441 1.00 90.00 171 VAL A N 1
ATOM 1343 C CA . VAL A 1 171 ? 11.363 -3.622 -8.197 1.00 90.00 171 VAL A CA 1
ATOM 1344 C C . VAL A 1 171 ? 11.283 -4.607 -9.360 1.00 90.00 171 VAL A C 1
ATOM 1346 O O . VAL A 1 171 ? 12.322 -4.935 -9.920 1.00 90.00 171 VAL A O 1
ATOM 1349 N N . LEU A 1 172 ? 10.080 -5.012 -9.780 1.00 90.00 172 LEU A N 1
ATOM 1350 C CA . LEU A 1 172 ? 9.884 -5.949 -10.896 1.00 90.00 172 LEU A CA 1
ATOM 1351 C C . LEU A 1 172 ? 10.532 -5.450 -12.193 1.00 90.00 172 LEU A C 1
ATOM 1353 O O . LEU A 1 172 ? 11.263 -6.188 -12.848 1.00 90.00 172 LEU A O 1
ATOM 1357 N N . ILE A 1 173 ? 10.322 -4.179 -12.534 1.00 89.94 173 ILE A N 1
ATOM 1358 C CA . ILE A 1 173 ? 10.868 -3.578 -13.760 1.00 89.94 173 ILE A CA 1
ATOM 1359 C C . ILE A 1 173 ? 12.375 -3.319 -13.642 1.00 89.94 173 ILE A C 1
ATOM 1361 O O . ILE A 1 173 ? 13.094 -3.353 -14.638 1.00 89.94 173 ILE A O 1
ATOM 1365 N N . GLY A 1 174 ? 12.867 -3.073 -12.424 1.00 86.69 174 GLY A N 1
ATOM 1366 C CA . GLY A 1 174 ? 14.296 -2.971 -12.141 1.00 86.69 174 GLY A CA 1
ATOM 1367 C C . GLY A 1 174 ? 15.044 -4.303 -12.256 1.00 86.69 174 GLY A C 1
ATOM 1368 O O . GLY A 1 174 ? 16.250 -4.279 -12.491 1.00 86.69 174 GLY A O 1
ATOM 1369 N N . LEU A 1 175 ? 14.353 -5.439 -12.102 1.00 87.38 175 LEU A N 1
ATOM 1370 C CA . LEU A 1 175 ? 14.907 -6.777 -12.339 1.00 87.38 175 LEU A CA 1
ATOM 1371 C C . LEU A 1 175 ? 14.927 -7.115 -13.832 1.00 87.38 175 LEU A C 1
ATOM 1373 O O . LEU A 1 175 ? 15.966 -7.502 -14.356 1.00 87.38 175 LEU A O 1
ATOM 1377 N N . ASP A 1 176 ? 13.791 -6.939 -14.508 1.00 87.00 176 ASP A N 1
ATOM 1378 C CA . ASP A 1 176 ? 13.666 -7.102 -15.954 1.00 87.00 176 ASP A CA 1
ATOM 1379 C C . ASP A 1 176 ? 12.593 -6.153 -16.503 1.00 87.00 176 ASP A C 1
ATOM 1381 O O . ASP A 1 176 ? 11.457 -6.112 -16.023 1.00 87.00 176 ASP A O 1
ATOM 1385 N N . LYS A 1 177 ? 12.945 -5.401 -17.551 1.00 87.81 177 LYS A N 1
ATOM 1386 C CA . LYS A 1 177 ? 12.022 -4.487 -18.236 1.00 87.81 177 LYS A CA 1
ATOM 1387 C C . LYS A 1 177 ? 10.869 -5.237 -18.913 1.00 87.81 177 LYS A C 1
ATOM 1389 O O . LYS A 1 177 ? 9.797 -4.649 -19.067 1.00 87.81 177 LYS A O 1
ATOM 1394 N N . GLY A 1 178 ? 11.056 -6.513 -19.266 1.00 89.62 178 GLY A N 1
ATOM 1395 C CA . GLY A 1 178 ? 10.007 -7.387 -19.803 1.00 89.62 178 GLY A CA 1
ATOM 1396 C C . GLY A 1 178 ? 8.810 -7.560 -18.860 1.00 89.62 178 GLY A C 1
ATOM 1397 O O . GLY A 1 178 ? 7.678 -7.712 -19.320 1.00 89.62 178 GLY A O 1
ATOM 1398 N N . ASN A 1 179 ? 9.018 -7.402 -17.548 1.00 92.12 179 ASN A N 1
ATOM 1399 C CA . ASN A 1 179 ? 7.960 -7.516 -16.541 1.00 92.12 179 ASN A CA 1
ATOM 1400 C C . ASN A 1 179 ? 6.888 -6.421 -16.638 1.00 92.12 179 ASN A C 1
ATOM 1402 O O . ASN A 1 179 ? 5.829 -6.556 -16.025 1.00 92.12 179 ASN A O 1
ATOM 1406 N N . TYR A 1 180 ? 7.123 -5.340 -17.393 1.00 92.44 180 TYR A N 1
ATOM 1407 C CA . TYR A 1 180 ? 6.137 -4.269 -17.552 1.00 92.44 180 TYR A CA 1
ATOM 1408 C C . TYR A 1 180 ? 4.791 -4.790 -18.078 1.00 92.44 180 TYR A C 1
ATOM 1410 O O . TYR A 1 180 ? 3.752 -4.364 -17.580 1.00 92.44 180 TYR A O 1
ATOM 1418 N N . ALA A 1 181 ? 4.802 -5.735 -19.025 1.00 92.62 181 ALA A N 1
ATOM 1419 C CA . ALA A 1 181 ? 3.578 -6.320 -19.574 1.00 92.62 181 ALA A CA 1
ATOM 1420 C C . ALA A 1 181 ? 2.738 -7.003 -18.481 1.00 92.62 181 ALA A C 1
ATOM 1422 O O . ALA A 1 181 ? 1.582 -6.641 -18.282 1.00 92.62 181 ALA A O 1
ATOM 1423 N N . GLY A 1 182 ? 3.355 -7.881 -17.682 1.00 93.06 182 GLY A N 1
ATOM 1424 C CA . GLY A 1 182 ? 2.659 -8.557 -16.585 1.00 93.06 182 GLY A CA 1
ATOM 1425 C C . GLY A 1 182 ? 2.178 -7.597 -15.491 1.00 93.06 182 GLY A C 1
ATOM 1426 O O . GLY A 1 182 ? 1.125 -7.809 -14.896 1.00 93.06 182 GLY A O 1
ATOM 1427 N N . VAL A 1 183 ? 2.905 -6.500 -15.237 1.00 94.50 183 VAL A N 1
ATOM 1428 C CA . VAL A 1 183 ? 2.438 -5.465 -14.303 1.00 94.50 183 VAL A CA 1
ATOM 1429 C C . VAL A 1 183 ? 1.161 -4.819 -14.836 1.00 94.50 183 VAL A C 1
ATOM 1431 O O . VAL A 1 183 ? 0.198 -4.669 -14.085 1.00 94.50 183 VAL A O 1
ATOM 1434 N N . VAL A 1 184 ? 1.131 -4.455 -16.122 1.00 94.81 184 VAL A N 1
ATOM 1435 C CA . VAL A 1 184 ? -0.066 -3.887 -16.757 1.00 94.81 184 VAL A CA 1
ATOM 1436 C C . VAL A 1 184 ? -1.241 -4.857 -16.661 1.00 94.81 184 VAL A C 1
ATOM 1438 O O . VAL A 1 184 ? -2.336 -4.410 -16.325 1.00 94.81 184 VAL A O 1
ATOM 1441 N N . ASP A 1 185 ? -1.021 -6.158 -16.858 1.00 95.62 185 ASP A N 1
ATOM 1442 C CA . ASP A 1 185 ? -2.076 -7.172 -16.753 1.00 95.62 185 ASP A CA 1
ATOM 1443 C C . ASP A 1 185 ? -2.711 -7.211 -15.354 1.00 95.62 185 ASP A C 1
ATOM 1445 O O . ASP A 1 185 ? -3.938 -7.198 -15.238 1.00 95.62 185 ASP A O 1
ATOM 1449 N N . VAL A 1 186 ? -1.905 -7.155 -14.285 1.00 95.69 186 VAL A N 1
ATOM 1450 C CA . VAL A 1 186 ? -2.407 -7.128 -12.895 1.00 95.69 186 VAL A CA 1
ATOM 1451 C C . VAL A 1 186 ? -3.236 -5.867 -12.616 1.00 95.69 186 VAL A C 1
ATOM 1453 O O . VAL A 1 186 ? -4.312 -5.931 -12.007 1.00 95.69 186 VAL A O 1
ATOM 1456 N N . TYR A 1 187 ? -2.772 -4.699 -13.075 1.00 95.44 187 TYR A N 1
ATOM 1457 C CA . TYR A 1 187 ? -3.535 -3.452 -12.942 1.00 95.44 187 TYR A CA 1
ATOM 1458 C C . TYR A 1 187 ? -4.823 -3.482 -13.771 1.00 95.44 187 TYR A C 1
ATOM 1460 O O . TYR A 1 187 ? -5.867 -3.053 -13.277 1.00 95.44 187 TYR A O 1
ATOM 1468 N N . ALA A 1 188 ? -4.776 -4.020 -14.991 1.00 94.06 188 ALA A N 1
ATOM 1469 C CA . ALA A 1 188 ? -5.931 -4.145 -15.870 1.00 94.06 188 ALA A CA 1
ATOM 1470 C C . ALA A 1 188 ? -6.982 -5.104 -15.297 1.00 94.06 188 ALA A C 1
ATOM 1472 O O . ALA A 1 188 ? -8.173 -4.809 -15.356 1.00 94.06 188 ALA A O 1
ATOM 1473 N N . GLU A 1 189 ? -6.572 -6.227 -14.705 1.00 94.44 189 GLU A N 1
ATOM 1474 C CA . GLU A 1 189 ? -7.466 -7.147 -13.992 1.00 94.44 189 GLU A CA 1
ATOM 1475 C C . GLU A 1 189 ? -8.183 -6.447 -12.837 1.00 94.44 189 GLU A C 1
ATOM 1477 O O . GLU A 1 189 ? -9.413 -6.417 -12.789 1.00 94.44 189 GLU A O 1
ATOM 1482 N N . THR A 1 190 ? -7.422 -5.749 -11.995 1.00 93.31 190 THR A N 1
ATOM 1483 C CA . THR A 1 190 ? -7.982 -4.987 -10.870 1.00 93.31 190 THR A CA 1
ATOM 1484 C C . THR A 1 190 ? -8.928 -3.877 -11.344 1.00 93.31 190 THR A C 1
ATOM 1486 O O . THR A 1 190 ? -9.951 -3.611 -10.712 1.00 93.31 190 THR A O 1
ATOM 1489 N N . GLN A 1 191 ? -8.616 -3.225 -12.467 1.00 92.19 191 GLN A N 1
ATOM 1490 C CA . GLN A 1 191 ? -9.452 -2.179 -13.053 1.00 92.19 191 GLN A CA 1
ATOM 1491 C C . GLN A 1 191 ? -10.747 -2.738 -13.653 1.00 92.19 191 GLN A C 1
ATOM 1493 O O . GLN A 1 191 ? -11.798 -2.118 -13.488 1.00 92.19 191 GLN A O 1
ATOM 1498 N N . LYS A 1 192 ? -10.693 -3.902 -14.317 1.00 92.62 192 LYS A N 1
ATOM 1499 C CA . LYS A 1 192 ? -11.879 -4.601 -14.840 1.00 92.62 192 LYS A CA 1
ATOM 1500 C C . LYS A 1 192 ? -12.849 -4.937 -13.712 1.00 92.62 192 LYS A C 1
ATOM 1502 O O . LYS A 1 192 ? -14.036 -4.647 -13.826 1.00 92.62 192 LYS A O 1
ATOM 1507 N N . GLU A 1 193 ? -12.344 -5.490 -12.614 1.00 91.44 193 GLU A N 1
ATOM 1508 C CA . GLU A 1 193 ? -13.165 -5.807 -11.444 1.00 91.44 193 GLU A CA 1
ATOM 1509 C C . GLU A 1 193 ? -13.758 -4.557 -10.792 1.00 91.44 193 GLU A C 1
ATOM 1511 O O . GLU A 1 193 ? -14.949 -4.520 -10.489 1.00 91.44 193 GLU A O 1
ATOM 1516 N N . TRP A 1 194 ? -12.948 -3.508 -10.621 1.00 90.62 194 TRP A N 1
ATOM 1517 C CA . TRP A 1 194 ? -13.416 -2.228 -10.093 1.00 90.62 194 TRP A CA 1
ATOM 1518 C C . TRP A 1 194 ? -14.519 -1.605 -10.954 1.00 90.62 194 TRP A C 1
ATOM 1520 O O . TRP A 1 194 ? -15.486 -1.077 -10.416 1.00 90.62 194 TRP A O 1
ATOM 1530 N N . PHE A 1 195 ? -14.399 -1.686 -12.281 1.00 89.31 195 PHE A N 1
ATOM 1531 C CA . PHE A 1 195 ? -15.415 -1.184 -13.202 1.00 89.31 195 PHE A CA 1
ATOM 1532 C C . PHE A 1 195 ? -16.701 -2.025 -13.176 1.00 89.31 195 PHE A C 1
ATOM 1534 O O . PHE A 1 195 ? -17.800 -1.479 -13.282 1.00 89.31 195 PHE A O 1
ATOM 1541 N N . ALA A 1 196 ? -16.578 -3.347 -13.028 1.00 91.31 196 ALA A N 1
ATOM 1542 C CA . ALA A 1 196 ? -17.719 -4.256 -12.965 1.00 91.31 196 ALA A CA 1
ATOM 1543 C C . ALA A 1 196 ? -18.520 -4.112 -11.656 1.00 91.31 196 ALA A C 1
ATOM 1545 O O . ALA A 1 196 ? -19.752 -4.197 -11.671 1.00 91.31 196 ALA A O 1
ATOM 1546 N N . ASP A 1 197 ? -17.848 -3.868 -10.528 1.00 90.00 197 ASP A N 1
ATOM 1547 C CA . ASP A 1 197 ? -18.491 -3.726 -9.222 1.00 90.00 197 ASP A CA 1
ATOM 1548 C C . ASP A 1 197 ? -18.823 -2.264 -8.874 1.00 90.00 197 ASP A C 1
ATOM 1550 O O . ASP A 1 197 ? -18.006 -1.504 -8.353 1.00 90.00 197 ASP A O 1
ATOM 1554 N N . LYS A 1 198 ? -20.099 -1.895 -9.042 1.00 81.50 198 LYS A N 1
ATOM 1555 C CA . LYS A 1 198 ? -20.631 -0.568 -8.674 1.00 81.50 198 LYS A CA 1
ATOM 1556 C C . LYS A 1 198 ? -20.524 -0.235 -7.177 1.00 81.50 198 LYS A C 1
ATOM 1558 O O . LYS A 1 198 ? -20.690 0.926 -6.810 1.00 81.50 198 LYS A O 1
ATOM 1563 N N . LYS A 1 199 ? -20.310 -1.226 -6.303 1.00 84.75 199 LYS A N 1
ATOM 1564 C CA . LYS A 1 199 ? -20.144 -1.039 -4.850 1.00 84.75 199 LYS A CA 1
ATOM 1565 C C . LYS A 1 199 ? -18.678 -1.039 -4.421 1.00 84.75 199 LYS A C 1
ATOM 1567 O O . LYS A 1 199 ? -18.408 -0.901 -3.222 1.00 84.75 199 LYS A O 1
ATOM 1572 N N . SER A 1 200 ? -17.747 -1.167 -5.367 1.00 83.38 200 SER A N 1
ATOM 1573 C CA . SER A 1 200 ? -16.327 -1.216 -5.065 1.00 83.38 200 SER A CA 1
ATOM 1574 C C . SER A 1 200 ? -15.885 0.054 -4.348 1.00 83.38 200 SER A C 1
ATOM 1576 O O . SER A 1 200 ? -16.118 1.179 -4.792 1.00 83.38 200 SER A O 1
ATOM 1578 N N . ARG A 1 201 ? -15.222 -0.130 -3.204 1.00 84.81 201 ARG A N 1
ATOM 1579 C CA . ARG A 1 201 ? -14.648 0.966 -2.410 1.00 84.81 201 ARG A CA 1
ATOM 1580 C C . ARG A 1 201 ? -13.185 1.233 -2.763 1.00 84.81 201 ARG A C 1
ATOM 1582 O O . ARG A 1 201 ? -12.523 2.009 -2.066 1.00 84.81 201 ARG A O 1
ATOM 1589 N N . LEU A 1 202 ? -12.683 0.585 -3.815 1.00 88.88 202 LEU A N 1
ATOM 1590 C CA . LEU A 1 202 ? -11.346 0.808 -4.338 1.00 88.88 202 LEU A CA 1
ATOM 1591 C C . LEU A 1 202 ? -11.235 2.246 -4.854 1.00 88.88 202 LEU A C 1
ATOM 1593 O O . LEU A 1 202 ? -12.106 2.750 -5.562 1.00 88.88 202 LEU A O 1
ATOM 1597 N N . GLN A 1 203 ? -10.159 2.919 -4.467 1.00 90.00 203 GLN A N 1
ATOM 1598 C CA . GLN A 1 203 ? -9.940 4.313 -4.824 1.00 90.00 203 GLN A CA 1
ATOM 1599 C C . GLN A 1 203 ? -9.149 4.422 -6.137 1.00 90.00 203 GLN A C 1
ATOM 1601 O O . GLN A 1 203 ? -8.146 3.718 -6.291 1.00 90.00 203 GLN A O 1
ATOM 1606 N N . PRO A 1 204 ? -9.498 5.368 -7.034 1.00 90.00 204 PRO A N 1
ATOM 1607 C CA . PRO A 1 204 ? -8.811 5.546 -8.317 1.00 90.00 204 PRO A CA 1
ATOM 1608 C C . PRO A 1 204 ? -7.310 5.850 -8.211 1.00 90.00 204 PRO A C 1
ATOM 1610 O O . PRO A 1 204 ? -6.576 5.658 -9.177 1.00 90.00 204 PRO A O 1
ATOM 1613 N N . VAL A 1 205 ? -6.845 6.312 -7.042 1.00 93.12 205 VAL A N 1
ATOM 1614 C CA . VAL A 1 205 ? -5.439 6.664 -6.787 1.00 93.12 205 VAL A CA 1
ATOM 1615 C C . VAL A 1 205 ? -4.466 5.517 -7.075 1.00 93.12 205 VAL A C 1
ATOM 1617 O O . VAL A 1 205 ? -3.343 5.775 -7.502 1.00 93.12 205 VAL A O 1
ATOM 1620 N N . LEU A 1 206 ? -4.902 4.261 -6.907 1.00 93.06 206 LEU A N 1
ATOM 1621 C CA . LEU A 1 206 ? -4.105 3.083 -7.254 1.00 93.06 206 LEU A CA 1
ATOM 1622 C C . LEU A 1 206 ? -3.713 3.102 -8.740 1.00 93.06 206 LEU A C 1
ATOM 1624 O O . LEU A 1 206 ? -2.544 2.930 -9.076 1.00 93.06 206 LEU A O 1
ATOM 1628 N N . PHE A 1 207 ? -4.677 3.379 -9.620 1.00 94.25 207 PHE A N 1
ATOM 1629 C CA . PHE A 1 207 ? -4.478 3.397 -11.068 1.00 94.25 207 PHE A CA 1
ATOM 1630 C C . PHE A 1 207 ? -3.773 4.671 -11.533 1.00 94.25 207 PHE A C 1
ATOM 1632 O O . PHE A 1 207 ? -2.844 4.614 -12.338 1.00 94.25 207 PHE A O 1
ATOM 1639 N N . THR A 1 208 ? -4.180 5.834 -11.014 1.00 94.19 208 THR A N 1
ATOM 1640 C CA . THR A 1 208 ? -3.625 7.115 -11.473 1.00 94.19 208 THR A CA 1
ATOM 1641 C C . THR A 1 208 ? -2.152 7.265 -11.106 1.00 94.19 208 THR A C 1
ATOM 1643 O O . THR A 1 208 ? -1.380 7.761 -11.924 1.00 94.19 208 THR A O 1
ATOM 1646 N N . GLN A 1 209 ? -1.714 6.790 -9.932 1.00 93.25 209 GLN A N 1
ATOM 1647 C CA . GLN A 1 209 ? -0.290 6.802 -9.579 1.00 93.25 209 GLN A CA 1
ATOM 1648 C C . GLN A 1 209 ? 0.548 5.907 -10.495 1.00 93.25 209 GLN A C 1
ATOM 1650 O O . GLN A 1 209 ? 1.624 6.329 -10.923 1.00 93.25 209 GLN A O 1
ATOM 1655 N N . PHE A 1 210 ? 0.059 4.706 -10.820 1.00 93.88 210 PHE A N 1
ATOM 1656 C CA . PHE A 1 210 ? 0.742 3.809 -11.750 1.00 93.88 210 PHE A CA 1
ATOM 1657 C C . PHE A 1 210 ? 0.866 4.433 -13.143 1.00 93.88 210 PHE A C 1
ATOM 1659 O O . PHE A 1 210 ? 1.967 4.490 -13.690 1.00 93.88 210 PHE A O 1
ATOM 1666 N N . GLN A 1 211 ? -0.225 4.990 -13.674 1.00 92.75 211 GLN A N 1
ATOM 1667 C CA . GLN A 1 211 ? -0.226 5.625 -14.991 1.00 92.75 211 GLN A CA 1
ATOM 1668 C C . GLN A 1 211 ? 0.707 6.841 -15.046 1.00 92.75 211 GLN A C 1
ATOM 1670 O O . GLN A 1 211 ? 1.507 6.972 -15.973 1.00 92.75 211 GLN A O 1
ATOM 1675 N N . ASN A 1 212 ? 0.660 7.705 -14.027 1.00 93.06 212 ASN A N 1
ATOM 1676 C CA . ASN A 1 212 ? 1.543 8.867 -13.924 1.00 93.06 212 ASN A CA 1
ATOM 1677 C C . ASN A 1 212 ? 3.016 8.453 -13.864 1.00 93.06 212 ASN A C 1
ATOM 1679 O O . ASN A 1 212 ? 3.870 9.067 -14.504 1.00 93.06 212 ASN A O 1
ATOM 1683 N N . TRP A 1 213 ? 3.332 7.399 -13.110 1.00 91.81 213 TRP A N 1
ATOM 1684 C CA . TRP A 1 213 ? 4.688 6.870 -13.079 1.00 91.81 213 TRP A CA 1
ATOM 1685 C C . TRP A 1 213 ? 5.102 6.265 -14.422 1.00 91.81 213 TRP A C 1
ATOM 1687 O O . TRP A 1 213 ? 6.204 6.557 -14.873 1.00 91.81 213 TRP A O 1
ATOM 1697 N N . SER A 1 214 ? 4.236 5.485 -15.075 1.00 89.31 214 SER A N 1
ATOM 1698 C CA . SER A 1 214 ? 4.519 4.877 -16.382 1.00 89.31 214 SER A CA 1
ATOM 1699 C C . SER A 1 214 ? 4.849 5.939 -17.440 1.00 89.31 214 SER A C 1
ATOM 1701 O O . SER A 1 214 ? 5.848 5.822 -18.155 1.00 89.31 214 SER A O 1
ATOM 1703 N N . LEU A 1 215 ? 4.093 7.046 -17.470 1.00 90.00 215 LEU A N 1
ATOM 1704 C CA . LEU A 1 215 ? 4.375 8.195 -18.337 1.00 90.00 215 LEU A CA 1
ATOM 1705 C C . LEU A 1 215 ? 5.768 8.789 -18.080 1.00 90.00 215 LEU A C 1
ATOM 1707 O O . LEU A 1 215 ? 6.532 8.996 -19.023 1.00 90.00 215 LEU A O 1
ATOM 1711 N N . ASN A 1 216 ? 6.120 9.017 -16.813 1.00 88.00 216 ASN A N 1
ATOM 1712 C CA . ASN A 1 216 ? 7.425 9.565 -16.435 1.00 88.00 216 ASN A CA 1
ATOM 1713 C C . ASN A 1 216 ? 8.574 8.585 -16.729 1.00 88.00 216 ASN A C 1
ATOM 1715 O O . ASN A 1 216 ? 9.621 8.989 -17.231 1.00 88.00 216 ASN A O 1
ATOM 1719 N N . ALA A 1 217 ? 8.381 7.294 -16.456 1.00 84.88 217 ALA A N 1
ATOM 1720 C CA . ALA A 1 217 ? 9.368 6.249 -16.716 1.00 84.88 217 ALA A CA 1
ATOM 1721 C C . ALA A 1 217 ? 9.664 6.115 -18.217 1.00 84.88 217 ALA A C 1
ATOM 1723 O O . ALA A 1 217 ? 10.819 5.958 -18.608 1.00 84.88 217 ALA A O 1
ATOM 1724 N N . ARG A 1 218 ? 8.640 6.262 -19.070 1.00 83.69 218 ARG A N 1
ATOM 1725 C CA . ARG A 1 218 ? 8.800 6.310 -20.529 1.00 83.69 218 ARG A CA 1
ATOM 1726 C C . ARG A 1 218 ? 9.610 7.524 -20.992 1.00 83.69 218 ARG A C 1
ATOM 1728 O O . ARG A 1 218 ? 10.367 7.403 -21.948 1.00 83.69 218 ARG A O 1
ATOM 1735 N N . GLN A 1 219 ? 9.442 8.682 -20.351 1.00 78.38 219 GLN A N 1
ATOM 1736 C CA . GLN A 1 219 ? 10.184 9.902 -20.695 1.00 78.38 219 GLN A CA 1
ATOM 1737 C C . GLN A 1 219 ? 11.655 9.837 -20.272 1.00 78.38 219 GLN A C 1
ATOM 1739 O O . GLN A 1 219 ? 12.501 10.342 -20.993 1.00 78.38 219 GLN A O 1
ATOM 1744 N N . GLN A 1 220 ? 11.963 9.192 -19.143 1.00 66.81 220 GLN A N 1
ATOM 1745 C CA . GLN A 1 220 ? 13.336 9.018 -18.642 1.00 66.81 220 GLN A CA 1
ATOM 1746 C C . GLN A 1 220 ? 14.128 7.916 -19.364 1.00 66.81 220 GLN A C 1
ATOM 1748 O O . GLN A 1 220 ? 15.338 7.818 -19.190 1.00 66.81 220 GLN A O 1
ATOM 1753 N N . GLY A 1 221 ? 13.444 7.048 -20.115 1.00 56.66 221 GLY A N 1
ATOM 1754 C CA . GLY A 1 221 ? 14.056 5.996 -20.929 1.00 56.66 221 GLY A CA 1
ATOM 1755 C C . GLY A 1 221 ? 14.374 6.406 -22.372 1.00 56.66 221 GLY A C 1
ATOM 1756 O O . GLY A 1 221 ? 14.807 5.545 -23.136 1.00 56.66 221 GLY A O 1
ATOM 1757 N N . LYS A 1 222 ? 14.117 7.666 -22.745 1.00 42.59 222 LYS A N 1
ATOM 1758 C CA . LYS A 1 222 ? 14.613 8.306 -23.971 1.00 42.59 222 LYS A CA 1
ATOM 1759 C C . LYS A 1 222 ? 15.850 9.128 -23.641 1.00 42.59 222 LYS A C 1
ATOM 1761 O O . LYS A 1 222 ? 16.736 9.178 -24.516 1.00 42.59 222 LYS A O 1
#